Protein AF-A0A226MMN5-F1 (afdb_monomer_lite)

Sequence (342 aa):
MLFFISKPVGIRPFLVSVILRSIYTIGLGPTLILLGAANLCNKIVFLVSFVGNRGTFTRGYRAVVMDMAFLYHVAYVLVCMLGLCVHEFFYSFLLFDLVYREETLLNVIKSVTRNGRSIILTAVLALILVYLFSIIGFLFLKDDFIMEVDRLKIRTPVAGIGEVPTTTLTSMMGACAKENCSKSIPIINSGEEEEDGIERTCDTLLMCIVTVLNQGLRNGGGVGDVLRKPSKDEPLFAARVVYDLLFYFIVIIIVLNLIFGVIIDTFADLRSEKQKKEEILKTTCFICGLERDKFDNKTVSFEEHIKSEHNMWHYLYFIVLVKVKDPTEYTGPESYVAQMIV

pLDDT: mean 83.69, std 20.04, range [25.83, 96.88]

Structure (mmCIF, N/CA/C/O backbone):
data_AF-A0A226MMN5-F1
#
_entry.id   AF-A0A226MMN5-F1
#
loop_
_atom_site.group_PDB
_atom_site.id
_atom_site.type_symb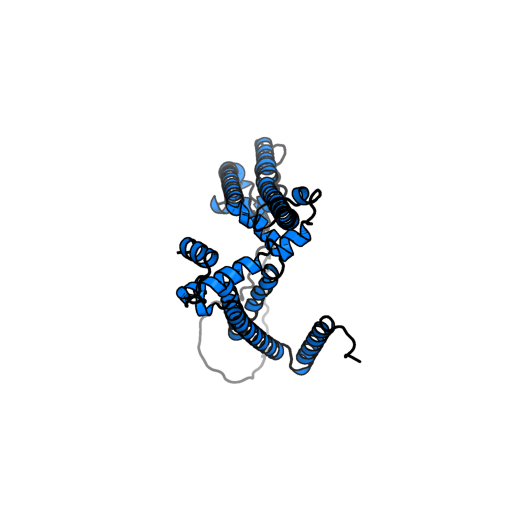ol
_atom_site.label_atom_id
_atom_site.label_alt_id
_atom_site.label_comp_id
_atom_site.label_asym_id
_atom_site.label_entity_id
_atom_site.label_seq_id
_atom_site.pdbx_PDB_ins_code
_atom_site.Cartn_x
_atom_site.Cartn_y
_atom_site.Cartn_z
_atom_site.occupancy
_atom_site.B_iso_or_equiv
_atom_site.auth_seq_id
_atom_site.auth_comp_id
_atom_site.auth_asym_id
_atom_site.auth_atom_id
_atom_site.pdbx_PDB_model_num
ATOM 1 N N . MET A 1 1 ? 24.597 -11.061 37.993 1.00 38.19 1 MET A N 1
ATOM 2 C CA . MET A 1 1 ? 24.288 -9.631 37.770 1.00 38.19 1 MET A CA 1
ATOM 3 C C . MET A 1 1 ? 23.425 -9.465 36.504 1.00 38.19 1 MET A C 1
ATOM 5 O O . MET A 1 1 ? 23.833 -8.815 35.559 1.00 38.19 1 MET A O 1
ATOM 9 N N . LEU A 1 2 ? 22.247 -10.107 36.454 1.00 40.34 2 LEU A N 1
ATOM 10 C CA . LEU A 1 2 ? 21.355 -10.127 35.271 1.00 40.34 2 LEU A CA 1
ATOM 11 C C . LEU A 1 2 ? 19.872 -9.883 35.627 1.00 40.34 2 LEU A C 1
ATOM 13 O O . LEU A 1 2 ? 19.006 -9.965 34.768 1.00 40.34 2 LEU A O 1
ATOM 17 N N . PHE A 1 3 ? 19.578 -9.554 36.889 1.00 44.19 3 PHE A N 1
ATOM 18 C CA . PHE A 1 3 ? 18.209 -9.427 37.405 1.00 44.19 3 PHE A CA 1
ATOM 19 C C . PHE A 1 3 ? 17.677 -7.982 37.478 1.00 44.19 3 PHE A C 1
ATOM 21 O O . PHE A 1 3 ? 16.555 -7.781 37.926 1.00 44.19 3 PHE A O 1
ATOM 28 N N . PHE A 1 4 ? 18.437 -6.978 37.018 1.00 48.72 4 PHE A N 1
ATOM 29 C CA . PHE A 1 4 ? 18.080 -5.553 37.168 1.00 48.72 4 PHE A CA 1
ATOM 30 C C . PHE A 1 4 ? 17.752 -4.813 35.863 1.00 48.72 4 PHE A C 1
ATOM 32 O O . PHE A 1 4 ? 17.658 -3.589 35.852 1.00 48.72 4 PHE A O 1
ATOM 39 N N . ILE A 1 5 ? 17.542 -5.524 34.757 1.00 44.88 5 ILE A N 1
ATOM 40 C CA . ILE A 1 5 ? 17.138 -4.897 33.494 1.00 44.88 5 ILE A CA 1
ATOM 41 C C . ILE A 1 5 ? 15.618 -5.032 33.357 1.00 44.88 5 ILE A C 1
ATOM 43 O O . ILE A 1 5 ? 15.082 -6.133 33.469 1.00 44.88 5 ILE A O 1
ATOM 47 N N . SER A 1 6 ? 14.931 -3.905 33.135 1.00 51.09 6 SER A N 1
ATOM 48 C CA . SER A 1 6 ? 13.475 -3.822 32.951 1.00 51.09 6 SER A CA 1
ATOM 49 C C . SER A 1 6 ? 12.944 -4.958 32.061 1.00 51.09 6 SER A C 1
ATOM 51 O O . SER A 1 6 ? 13.544 -5.274 31.029 1.00 51.09 6 SER A O 1
ATOM 53 N N . LYS A 1 7 ? 11.819 -5.571 32.461 1.00 58.28 7 LYS A N 1
ATOM 54 C CA . LYS A 1 7 ? 11.263 -6.828 31.911 1.00 58.28 7 LYS A CA 1
ATOM 55 C C . LYS A 1 7 ? 11.280 -6.965 30.367 1.00 58.28 7 LYS A C 1
ATOM 57 O O . LYS A 1 7 ? 11.557 -8.072 29.916 1.00 58.28 7 LYS A O 1
ATOM 62 N N . PRO A 1 8 ? 11.055 -5.925 29.531 1.00 59.38 8 PRO A N 1
ATOM 63 C CA . PRO A 1 8 ? 11.159 -6.070 28.070 1.00 59.38 8 PRO A CA 1
ATOM 64 C C . PRO A 1 8 ? 12.589 -5.948 27.507 1.00 59.38 8 PRO A C 1
ATOM 66 O O . PRO A 1 8 ? 12.871 -6.483 26.435 1.00 59.38 8 PRO A O 1
ATOM 69 N N . VAL A 1 9 ? 13.503 -5.274 28.211 1.00 65.75 9 VAL A N 1
ATOM 70 C CA . VAL A 1 9 ? 14.875 -5.007 27.739 1.00 65.75 9 VAL A CA 1
ATOM 71 C C . VAL A 1 9 ? 15.813 -6.177 28.057 1.00 65.75 9 VAL A C 1
ATOM 73 O O . VAL A 1 9 ? 16.785 -6.382 27.342 1.00 65.75 9 VAL A O 1
ATOM 76 N N . GLY A 1 10 ? 15.500 -6.996 29.069 1.00 76.69 10 GLY A N 1
ATOM 77 C CA . GLY A 1 10 ? 16.308 -8.165 29.449 1.00 76.69 10 GLY A CA 1
ATOM 78 C C . GLY A 1 10 ? 16.092 -9.418 28.587 1.00 76.69 10 GLY A C 1
ATOM 79 O O . GLY A 1 10 ? 17.020 -10.202 28.403 1.00 76.69 10 GLY A O 1
ATOM 80 N N . ILE A 1 11 ? 14.900 -9.605 28.007 1.00 84.75 11 ILE A N 1
ATOM 81 C CA . ILE A 1 11 ? 14.550 -10.840 27.272 1.00 84.75 11 ILE A CA 1
ATOM 82 C C . ILE A 1 11 ? 15.320 -10.954 25.951 1.00 84.75 11 ILE A C 1
ATOM 84 O O . ILE A 1 11 ? 15.825 -12.022 25.618 1.00 84.75 11 ILE A O 1
ATOM 88 N N . ARG A 1 12 ? 15.443 -9.854 25.198 1.00 85.12 12 ARG A N 1
ATOM 89 C CA . ARG A 1 12 ? 16.157 -9.836 23.910 1.00 85.12 12 ARG A CA 1
ATOM 90 C C . ARG A 1 12 ? 17.644 -10.214 24.035 1.00 85.12 12 ARG A C 1
ATOM 92 O O . ARG A 1 12 ? 18.047 -11.142 23.339 1.00 85.12 12 ARG A O 1
ATOM 99 N N . PRO A 1 13 ? 18.460 -9.578 24.903 1.00 88.19 13 PRO A N 1
ATOM 100 C CA . PRO A 1 13 ? 19.866 -9.951 25.053 1.00 88.19 13 PRO A CA 1
ATOM 101 C C . PRO A 1 13 ? 20.029 -11.358 25.635 1.00 88.19 13 PRO A C 1
ATOM 103 O O . PRO A 1 13 ? 20.956 -12.066 25.250 1.00 88.19 13 PRO A O 1
ATOM 106 N N . PHE A 1 14 ? 19.109 -11.800 26.501 1.00 90.06 14 PHE A N 1
ATOM 107 C CA . PHE A 1 14 ? 19.099 -13.175 26.995 1.00 90.06 14 PHE A CA 1
ATOM 108 C C . PHE A 1 14 ? 18.898 -14.189 25.860 1.00 90.06 14 PHE A C 1
ATOM 110 O O . PHE A 1 14 ? 19.697 -15.112 25.727 1.00 90.06 14 PHE A O 1
ATOM 117 N N . LEU A 1 15 ? 17.895 -13.994 24.996 1.00 88.62 15 LEU A N 1
ATOM 118 C CA . LEU A 1 15 ? 17.653 -14.872 23.845 1.00 88.62 15 LEU A CA 1
ATOM 119 C C . LEU A 1 15 ? 18.842 -14.893 22.881 1.00 88.62 15 LEU A C 1
ATOM 121 O O . LEU A 1 15 ? 19.262 -15.967 22.462 1.00 88.62 15 LEU A O 1
ATOM 125 N N . VAL A 1 16 ? 19.427 -13.730 22.577 1.00 90.25 16 VAL A N 1
ATOM 126 C CA . VAL A 1 16 ? 20.627 -13.645 21.727 1.00 90.25 16 VAL A CA 1
ATOM 127 C C . VAL A 1 16 ? 21.791 -14.420 22.348 1.00 90.25 16 VAL A C 1
ATOM 129 O O . VAL A 1 16 ? 22.450 -15.188 21.654 1.00 90.25 16 VAL A O 1
ATOM 132 N N . SER A 1 17 ? 22.016 -14.285 23.658 1.00 91.00 17 SER A N 1
ATOM 133 C CA . SER A 1 17 ? 23.064 -15.029 24.364 1.00 91.00 17 SER A CA 1
ATOM 134 C C . SER A 1 17 ? 22.835 -16.544 24.320 1.00 91.00 17 SER A C 1
ATOM 136 O O . SER A 1 17 ? 23.781 -17.293 24.073 1.00 91.00 17 SER A O 1
ATOM 138 N N . VAL A 1 18 ? 21.592 -17.004 24.500 1.00 91.44 18 VAL A N 1
ATOM 139 C CA . VAL A 1 18 ? 21.231 -18.429 24.410 1.00 91.44 18 VAL A CA 1
ATOM 140 C C . VAL A 1 18 ? 21.461 -18.971 22.997 1.00 91.44 18 VAL A C 1
ATOM 142 O O . VAL A 1 18 ? 22.041 -20.045 22.863 1.00 91.44 18 VAL A O 1
ATOM 145 N N . ILE A 1 19 ? 21.080 -18.220 21.959 1.00 91.94 19 ILE A N 1
ATOM 146 C CA . ILE A 1 19 ? 21.285 -18.606 20.553 1.00 91.94 19 ILE A CA 1
ATOM 147 C C . ILE A 1 19 ? 22.779 -18.674 20.217 1.00 91.94 19 ILE A C 1
ATOM 149 O O . ILE A 1 19 ? 23.245 -19.662 19.659 1.00 91.94 19 ILE A O 1
ATOM 153 N N . LEU A 1 20 ? 23.563 -17.660 20.592 1.00 92.50 20 LEU A N 1
ATOM 154 C CA . LEU A 1 20 ? 25.012 -17.665 20.355 1.00 92.50 20 LEU A CA 1
ATOM 155 C C . LEU A 1 20 ? 25.693 -18.840 21.063 1.00 92.50 20 LEU A C 1
ATOM 157 O O . LEU A 1 20 ? 26.557 -19.503 20.489 1.00 92.50 20 LEU A O 1
ATOM 161 N N . ARG A 1 21 ? 25.268 -19.139 22.295 1.00 93.31 21 ARG A N 1
ATOM 162 C CA . ARG A 1 21 ? 25.776 -20.286 23.046 1.00 93.31 21 ARG A CA 1
ATOM 163 C C . ARG A 1 21 ? 25.394 -21.610 22.385 1.00 93.31 21 ARG A C 1
ATOM 165 O O . ARG A 1 21 ? 26.258 -22.475 22.293 1.00 93.31 21 ARG A O 1
ATOM 172 N N . SER A 1 22 ? 24.159 -21.771 21.902 1.00 91.25 22 SER A N 1
ATOM 173 C CA . SER A 1 22 ? 23.726 -23.011 21.244 1.00 91.25 22 SER A CA 1
ATOM 174 C C . SER A 1 22 ? 24.464 -23.254 19.928 1.00 91.25 22 SER A C 1
ATOM 176 O O . SER A 1 22 ? 24.871 -24.386 19.674 1.00 91.25 22 SER A O 1
ATOM 178 N N . ILE A 1 23 ? 24.725 -22.198 19.146 1.00 94.00 23 ILE A N 1
ATOM 179 C CA . ILE A 1 23 ? 25.539 -22.276 17.922 1.00 94.00 23 ILE A CA 1
ATOM 180 C C . ILE A 1 23 ? 26.950 -22.777 18.252 1.00 94.00 23 ILE A C 1
ATOM 182 O O . ILE A 1 23 ? 27.446 -23.671 17.570 1.00 94.00 23 ILE A O 1
ATOM 186 N N . TYR A 1 24 ? 27.577 -22.253 19.313 1.00 93.75 24 TYR A N 1
ATOM 187 C CA . TYR A 1 24 ? 28.929 -22.659 19.711 1.00 93.75 24 TYR A CA 1
ATOM 188 C C . TYR A 1 24 ? 28.993 -24.096 20.255 1.00 93.75 24 TYR A C 1
ATOM 190 O O . TYR A 1 24 ? 29.971 -24.795 20.015 1.00 93.75 24 TYR A O 1
ATOM 198 N N . THR A 1 25 ? 27.969 -24.557 20.985 1.00 94.50 25 THR A N 1
ATOM 199 C CA . THR A 1 25 ? 28.000 -25.883 21.632 1.00 94.50 25 THR A CA 1
ATOM 200 C C . THR A 1 25 ? 27.461 -27.025 20.771 1.00 94.50 25 THR A C 1
ATOM 202 O O . THR A 1 25 ? 27.959 -28.138 20.883 1.00 94.50 25 THR A O 1
ATOM 205 N N . ILE A 1 26 ? 26.422 -26.785 19.963 1.00 93.19 26 ILE A N 1
ATOM 206 C CA . ILE A 1 26 ? 25.687 -27.828 19.213 1.00 93.19 26 ILE A CA 1
ATOM 207 C C . ILE A 1 26 ? 25.965 -27.728 17.700 1.00 93.19 26 ILE A C 1
ATOM 209 O O . ILE A 1 26 ? 25.731 -28.674 16.951 1.00 93.19 26 ILE A O 1
ATOM 213 N N . GLY A 1 27 ? 26.492 -26.593 17.235 1.00 93.50 27 GLY A N 1
ATOM 214 C CA . GLY A 1 27 ? 26.671 -26.301 15.817 1.00 93.50 27 GLY A CA 1
ATOM 215 C C . GLY A 1 27 ? 25.436 -25.657 15.180 1.00 93.50 27 GLY A C 1
ATOM 216 O O . GLY A 1 27 ? 24.373 -25.521 15.794 1.00 93.50 27 GLY A O 1
ATOM 217 N N . LEU A 1 28 ? 25.591 -25.229 13.925 1.00 91.12 28 LEU A N 1
ATOM 218 C CA . LEU A 1 28 ? 24.609 -24.397 13.224 1.00 91.12 28 LEU A CA 1
ATOM 219 C C . LEU A 1 28 ? 23.347 -25.177 12.815 1.00 91.12 28 LEU A C 1
ATOM 221 O O . LEU A 1 28 ? 22.244 -24.765 13.160 1.00 91.12 28 LEU A O 1
ATOM 225 N N . GLY A 1 29 ? 23.502 -26.329 12.154 1.00 90.75 29 GLY A N 1
ATOM 226 C CA . GLY A 1 29 ? 22.376 -27.128 11.645 1.00 90.75 29 GLY A CA 1
ATOM 227 C C . GLY A 1 29 ? 21.375 -27.559 12.730 1.00 90.75 29 GLY A C 1
ATOM 228 O O . GLY A 1 29 ? 20.199 -27.203 12.643 1.00 90.75 29 GLY A O 1
ATOM 229 N N . PRO A 1 30 ? 21.806 -28.251 13.804 1.00 93.06 30 PRO A N 1
ATOM 230 C CA . PRO A 1 30 ? 20.898 -28.656 14.880 1.00 93.06 30 PRO A CA 1
ATOM 231 C C . PRO A 1 30 ? 20.249 -27.468 15.602 1.00 93.06 30 PRO A C 1
ATOM 233 O O . PRO A 1 30 ? 19.086 -27.542 15.998 1.00 93.06 30 PRO A O 1
ATOM 236 N N . THR A 1 31 ? 20.979 -26.354 15.745 1.00 92.69 31 THR A N 1
ATOM 237 C CA . THR A 1 31 ? 20.438 -25.120 16.330 1.00 92.69 31 THR A CA 1
ATOM 238 C C . THR A 1 31 ? 19.307 -24.542 15.477 1.00 92.69 31 THR A C 1
ATOM 240 O O . THR A 1 31 ? 18.289 -24.125 16.030 1.00 92.69 31 THR A O 1
ATOM 243 N N . LEU A 1 32 ? 19.440 -24.543 14.146 1.00 91.81 32 LEU A N 1
ATOM 244 C CA . LEU A 1 32 ? 18.389 -24.073 13.237 1.00 91.81 32 LEU A CA 1
ATOM 245 C C . LEU A 1 32 ? 17.125 -24.937 13.322 1.00 91.81 32 LEU A C 1
ATOM 247 O O . LEU A 1 32 ? 16.028 -24.389 13.407 1.00 91.81 32 LEU A O 1
ATOM 251 N N . ILE A 1 33 ? 17.265 -26.264 13.387 1.00 92.94 33 ILE A N 1
ATOM 252 C CA . ILE A 1 33 ? 16.126 -27.184 13.559 1.00 92.94 33 ILE A CA 1
ATOM 253 C C . ILE A 1 33 ? 15.417 -26.922 14.894 1.00 92.94 33 ILE A C 1
ATOM 255 O O . ILE A 1 33 ? 14.189 -26.827 14.933 1.00 92.94 33 ILE A O 1
ATOM 259 N N . LEU A 1 34 ? 16.175 -26.747 15.984 1.00 93.69 34 LEU A N 1
ATOM 260 C CA . LEU A 1 34 ? 15.617 -26.445 17.305 1.00 93.69 34 LEU A CA 1
ATOM 261 C C . LEU A 1 34 ? 14.852 -25.113 17.311 1.00 93.69 34 LEU A C 1
ATOM 263 O O . LEU A 1 34 ? 13.739 -25.044 17.832 1.00 93.69 34 LEU A O 1
ATOM 267 N N . LEU A 1 35 ? 15.425 -24.062 16.716 1.00 93.31 35 LEU A N 1
ATOM 268 C CA . LEU A 1 35 ? 14.779 -22.750 16.603 1.00 93.31 35 LEU A CA 1
ATOM 269 C C . LEU A 1 35 ? 13.539 -22.796 15.707 1.00 93.31 35 LEU A C 1
ATOM 271 O O . LEU A 1 35 ? 12.520 -22.199 16.053 1.00 93.31 35 LEU A O 1
ATOM 275 N N . GLY A 1 36 ? 13.597 -23.533 14.598 1.00 93.88 36 GLY A N 1
ATOM 276 C CA . GLY A 1 36 ? 12.463 -23.764 13.707 1.00 93.88 36 GLY A CA 1
ATOM 277 C C . GLY A 1 36 ? 11.304 -24.468 14.412 1.00 93.88 36 GLY A C 1
ATOM 278 O O . GLY A 1 36 ? 10.171 -23.986 14.376 1.00 93.88 36 GLY A O 1
ATOM 279 N N . ALA A 1 37 ? 11.591 -25.552 15.138 1.00 95.06 37 ALA A N 1
ATOM 280 C CA . ALA A 1 37 ? 10.602 -26.275 15.936 1.00 95.06 37 ALA A CA 1
ATOM 281 C C . ALA A 1 37 ? 10.011 -25.405 17.062 1.00 95.06 37 ALA A C 1
ATOM 283 O O . ALA A 1 37 ? 8.797 -25.405 17.279 1.00 95.06 37 ALA A O 1
ATOM 284 N N . ALA A 1 38 ? 10.844 -24.613 17.747 1.00 94.44 38 ALA A N 1
ATOM 285 C CA . ALA A 1 38 ? 10.386 -23.675 18.771 1.00 94.44 38 ALA A CA 1
ATOM 286 C C . ALA A 1 38 ? 9.487 -22.570 18.186 1.00 94.44 38 ALA A C 1
ATOM 288 O O . ALA A 1 38 ? 8.461 -22.228 18.779 1.00 94.44 38 ALA A O 1
ATOM 289 N N . ASN A 1 39 ? 9.832 -22.037 17.010 1.00 93.94 39 ASN A N 1
ATOM 290 C CA . ASN A 1 39 ? 9.033 -21.034 16.309 1.00 93.94 39 ASN A CA 1
ATOM 291 C C . ASN A 1 39 ? 7.672 -21.595 15.875 1.00 93.94 39 ASN A C 1
ATOM 293 O O . ASN A 1 39 ? 6.642 -20.960 16.103 1.00 93.94 39 ASN A O 1
ATOM 297 N N . LEU A 1 40 ? 7.655 -22.810 15.324 1.00 95.44 40 LEU A N 1
ATOM 298 C CA . LEU A 1 40 ? 6.426 -23.511 14.963 1.00 95.44 40 LEU A CA 1
ATOM 299 C C . LEU A 1 40 ? 5.519 -23.710 16.182 1.00 95.44 40 LEU A C 1
ATOM 301 O O . LEU A 1 40 ? 4.339 -23.370 16.130 1.00 95.44 40 LEU A O 1
ATOM 305 N N . CYS A 1 41 ? 6.075 -24.207 17.290 1.00 96.12 41 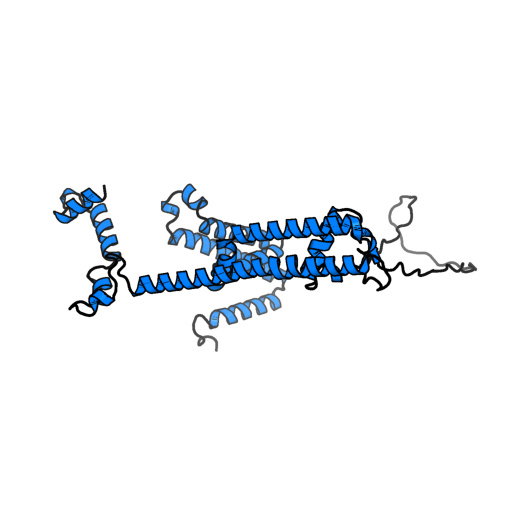CYS A N 1
ATOM 306 C CA . CYS A 1 41 ? 5.336 -24.382 18.539 1.00 96.12 41 CYS A CA 1
ATOM 307 C C . CYS A 1 41 ? 4.717 -23.057 19.008 1.00 96.12 41 CYS A C 1
ATOM 309 O O . CYS A 1 41 ? 3.519 -22.989 19.279 1.00 96.12 41 CYS A O 1
ATOM 311 N N . ASN A 1 42 ? 5.498 -21.972 19.009 1.00 94.00 42 ASN A N 1
ATOM 312 C CA . ASN A 1 42 ? 5.004 -20.645 19.371 1.00 94.00 42 ASN A CA 1
ATOM 313 C C . ASN A 1 42 ? 3.880 -20.165 18.434 1.00 94.00 42 ASN A C 1
ATOM 315 O O . ASN A 1 42 ? 2.857 -19.672 18.904 1.00 94.00 42 ASN A O 1
ATOM 319 N N . LYS A 1 43 ? 4.011 -20.348 17.114 1.00 93.94 43 LYS A N 1
ATOM 320 C CA . LYS A 1 43 ? 2.957 -19.968 16.157 1.00 93.94 43 LYS A CA 1
ATOM 321 C C . LYS A 1 43 ? 1.684 -20.802 16.331 1.00 93.94 43 LYS A C 1
ATOM 323 O O . LYS A 1 43 ? 0.599 -20.236 16.218 1.00 93.94 43 LYS A O 1
ATOM 328 N N . ILE A 1 44 ? 1.784 -22.087 16.675 1.00 94.62 44 ILE A N 1
ATOM 329 C CA . ILE A 1 44 ? 0.617 -22.922 17.014 1.00 94.62 44 ILE A CA 1
ATOM 330 C C . ILE A 1 44 ? -0.059 -22.407 18.291 1.00 94.62 44 ILE A C 1
ATOM 332 O O . ILE A 1 44 ? -1.271 -22.196 18.295 1.00 94.62 44 ILE A O 1
ATOM 336 N N . VAL A 1 45 ? 0.708 -22.138 19.354 1.00 95.81 45 VAL A N 1
ATOM 337 C CA . VAL A 1 45 ? 0.178 -21.575 20.611 1.00 95.81 45 VAL A CA 1
ATOM 338 C C . VAL A 1 45 ? -0.495 -20.224 20.362 1.00 95.81 45 VAL A C 1
ATOM 340 O O . VAL A 1 45 ? -1.601 -19.982 20.847 1.00 95.81 45 VAL A O 1
ATOM 343 N N . PHE A 1 46 ? 0.132 -19.359 19.564 1.00 93.81 46 PHE A N 1
ATOM 344 C CA . PHE A 1 46 ? -0.436 -18.074 19.174 1.00 93.81 46 PHE A CA 1
ATOM 345 C C . PHE A 1 46 ? -1.740 -18.243 18.391 1.00 93.81 46 PHE A C 1
ATOM 347 O O . PHE A 1 46 ? -2.708 -17.553 18.691 1.00 93.81 46 PHE A O 1
ATOM 354 N N . LEU A 1 47 ? -1.799 -19.164 17.424 1.00 92.06 47 LEU A N 1
ATOM 355 C CA . LEU A 1 47 ? -3.009 -19.427 16.644 1.00 92.06 47 LEU A CA 1
ATOM 356 C C . LEU A 1 47 ? -4.158 -19.893 17.546 1.00 92.06 47 LEU A C 1
ATOM 358 O O . LEU A 1 47 ? -5.256 -19.350 17.463 1.00 92.06 47 LEU A O 1
ATOM 362 N N . VAL A 1 48 ? -3.904 -20.841 18.451 1.00 91.81 48 VAL A N 1
ATOM 363 C CA . VAL A 1 48 ? -4.917 -21.321 19.408 1.00 91.81 48 VAL A CA 1
ATOM 364 C C . VAL A 1 48 ? -5.392 -20.183 20.317 1.00 91.81 48 VAL A C 1
ATOM 366 O O . VAL A 1 48 ? -6.596 -20.000 20.499 1.00 91.81 48 VAL A O 1
ATOM 369 N N . SER A 1 49 ? -4.465 -19.369 20.830 1.00 93.12 49 SER A N 1
ATOM 370 C CA . SER A 1 49 ? -4.778 -18.192 21.650 1.00 93.12 49 SER A CA 1
ATOM 371 C C . SER A 1 49 ? -5.598 -17.145 20.884 1.00 93.12 49 SER A C 1
ATOM 373 O O . SER A 1 49 ? -6.585 -16.623 21.401 1.00 93.12 49 SER A O 1
ATOM 375 N N . PHE A 1 50 ? -5.247 -16.880 19.624 1.00 90.88 50 PHE A N 1
ATOM 376 C CA . PHE A 1 50 ? -5.957 -15.946 18.752 1.00 90.88 50 PHE A CA 1
ATOM 377 C C . PHE A 1 50 ? -7.414 -16.367 18.539 1.00 90.88 50 PHE A C 1
ATOM 379 O O . PHE A 1 50 ? -8.326 -15.552 18.699 1.00 90.88 50 PHE A O 1
ATOM 386 N N . VAL A 1 51 ? -7.633 -17.646 18.225 1.00 88.56 51 VAL A N 1
ATOM 387 C CA . VAL A 1 51 ? -8.973 -18.210 18.009 1.00 88.56 51 VAL A CA 1
ATOM 388 C C . VAL A 1 51 ? -9.786 -18.190 19.312 1.00 88.56 51 VAL A C 1
ATOM 390 O O . VAL A 1 51 ? -10.962 -17.823 19.296 1.00 88.56 51 VAL A O 1
ATOM 393 N N . GLY A 1 52 ? -9.154 -18.491 20.453 1.00 88.75 52 GLY A N 1
ATOM 394 C CA . GLY A 1 52 ? -9.783 -18.402 21.774 1.00 88.75 52 GLY A CA 1
ATOM 395 C C . GLY A 1 52 ? -10.215 -16.980 22.143 1.00 88.75 52 GLY A C 1
ATOM 396 O O . GLY A 1 52 ? -11.366 -16.762 22.510 1.00 88.75 52 GLY A O 1
ATOM 397 N N . ASN A 1 53 ? -9.329 -15.993 21.984 1.00 89.44 53 ASN A N 1
ATOM 398 C CA . ASN A 1 53 ? -9.585 -14.605 22.384 1.00 89.44 53 ASN A CA 1
ATOM 399 C C . ASN A 1 53 ? -10.634 -13.904 21.504 1.00 89.44 53 ASN A C 1
ATOM 401 O O . ASN A 1 53 ? -11.421 -13.094 21.982 1.00 89.44 53 ASN A O 1
ATOM 405 N N . ARG A 1 54 ? -10.671 -14.213 20.202 1.00 83.44 54 ARG A N 1
ATOM 406 C CA . ARG A 1 54 ? -11.675 -13.655 19.277 1.00 83.44 54 ARG A CA 1
ATOM 407 C C . ARG A 1 54 ? -13.033 -14.359 19.368 1.00 83.44 54 ARG A C 1
ATOM 409 O O . ARG A 1 54 ? -13.981 -13.893 18.738 1.00 83.44 54 ARG A O 1
ATOM 416 N N . GLY A 1 55 ? -13.134 -15.474 20.096 1.00 79.69 55 GLY A N 1
ATOM 417 C CA . GLY A 1 55 ? -14.369 -16.251 20.222 1.00 79.69 55 GLY A CA 1
ATOM 418 C C . GLY A 1 55 ? -14.879 -16.815 18.891 1.00 79.69 55 GLY A C 1
ATOM 419 O O . GLY A 1 55 ? -16.077 -17.073 18.749 1.00 79.69 55 GLY A O 1
ATOM 420 N N . THR A 1 56 ? -14.000 -17.003 17.900 1.00 73.38 56 THR A N 1
ATOM 421 C CA . THR A 1 56 ? -14.370 -17.382 16.523 1.00 73.38 56 THR A CA 1
ATOM 422 C C . THR A 1 56 ? -15.063 -18.743 16.442 1.00 73.38 56 THR A C 1
ATOM 424 O O . THR A 1 56 ? -15.864 -18.957 15.534 1.00 73.38 56 THR A O 1
ATOM 427 N N . PHE A 1 57 ? -14.864 -19.623 17.430 1.00 70.56 57 PHE A N 1
ATOM 428 C CA . PHE A 1 57 ? -15.567 -20.907 17.537 1.00 70.56 57 PHE A CA 1
ATOM 429 C C . PHE A 1 57 ? -17.096 -20.779 17.650 1.00 70.56 57 PHE A C 1
ATOM 431 O O . PHE A 1 57 ? -17.812 -21.669 17.199 1.00 70.56 57 PHE A O 1
ATOM 438 N N . THR A 1 58 ? -17.615 -19.670 18.187 1.00 76.69 58 THR A N 1
ATOM 439 C CA . THR A 1 58 ? -19.068 -19.468 18.367 1.00 76.69 58 THR A CA 1
ATOM 440 C C . THR A 1 58 ? -19.811 -19.163 17.061 1.00 76.69 58 THR A C 1
ATOM 442 O O . THR A 1 58 ? -21.021 -19.352 16.985 1.00 76.69 58 THR A O 1
ATOM 445 N N . ARG A 1 59 ? -19.102 -18.723 16.008 1.00 73.56 59 ARG A N 1
ATOM 446 C CA . ARG A 1 59 ? -19.674 -18.315 14.708 1.00 73.56 59 ARG A CA 1
ATOM 447 C C . ARG A 1 59 ? -19.789 -19.448 13.675 1.00 73.56 59 ARG A C 1
ATOM 449 O O . ARG A 1 59 ? -20.291 -19.213 12.577 1.00 73.56 59 ARG A O 1
ATOM 456 N N . GLY A 1 60 ? -19.350 -20.664 14.013 1.00 79.94 60 GLY A N 1
ATOM 457 C CA . GLY A 1 60 ? -19.353 -21.830 13.119 1.00 79.94 60 GLY A CA 1
ATOM 458 C C . GLY A 1 60 ? -18.183 -21.861 12.120 1.00 79.94 60 GLY A C 1
ATOM 459 O O . GLY A 1 60 ? -17.634 -20.830 11.738 1.00 79.94 60 GLY A O 1
ATOM 460 N N . TYR A 1 61 ? -17.800 -23.061 11.665 1.00 80.69 61 TYR A N 1
ATOM 461 C CA . TYR A 1 61 ? -16.566 -23.301 10.889 1.00 80.69 61 TYR A CA 1
ATOM 462 C C . TYR A 1 61 ? -16.465 -22.486 9.587 1.00 80.69 61 TYR A C 1
ATOM 464 O O . TYR A 1 61 ? -15.409 -21.939 9.274 1.00 80.69 61 TYR A O 1
ATOM 472 N N . ARG A 1 62 ? -17.572 -22.339 8.845 1.00 82.94 62 ARG A N 1
ATOM 473 C CA . ARG A 1 62 ? -17.587 -21.613 7.563 1.00 82.94 62 ARG A CA 1
ATOM 474 C C . ARG A 1 62 ? -17.219 -20.137 7.722 1.00 82.94 62 ARG A C 1
ATOM 476 O O . ARG A 1 62 ? -16.504 -19.599 6.887 1.00 82.94 62 ARG A O 1
ATOM 483 N N . ALA A 1 63 ? -17.685 -19.493 8.790 1.00 82.38 63 ALA A N 1
ATOM 484 C CA . ALA A 1 63 ? -17.367 -18.094 9.056 1.00 82.38 63 ALA A CA 1
ATOM 485 C C . ALA A 1 63 ? -15.889 -17.908 9.434 1.00 82.38 63 ALA A C 1
ATOM 487 O O . ALA A 1 63 ? -15.293 -16.901 9.068 1.00 82.38 63 ALA A O 1
ATOM 488 N N . VAL A 1 64 ? -15.289 -18.893 10.113 1.00 84.62 64 VAL A N 1
ATOM 489 C CA . VAL A 1 64 ? -13.869 -18.862 10.499 1.00 84.62 64 VAL A CA 1
ATOM 490 C C . VAL A 1 64 ? -12.953 -18.990 9.285 1.00 84.62 64 VAL A C 1
ATOM 492 O O . VAL A 1 64 ? -11.990 -18.242 9.168 1.00 84.62 64 VAL A O 1
ATOM 495 N N . VAL A 1 65 ? -13.265 -19.893 8.350 1.00 85.31 65 VAL A N 1
ATOM 496 C CA . VAL A 1 65 ? -12.451 -20.085 7.134 1.00 85.31 65 VAL A CA 1
ATOM 497 C C . VAL A 1 65 ? -12.528 -18.879 6.191 1.00 85.31 65 VAL A C 1
ATOM 499 O O . VAL A 1 65 ? -11.584 -18.622 5.457 1.00 85.31 65 VAL A O 1
ATOM 502 N N . MET A 1 66 ? -13.616 -18.108 6.231 1.00 86.88 66 MET A N 1
ATOM 503 C CA . MET A 1 66 ? -13.747 -16.876 5.445 1.00 86.88 66 MET A CA 1
ATOM 504 C C . MET A 1 66 ? -13.031 -15.668 6.071 1.00 86.88 66 MET A C 1
ATOM 506 O O . MET A 1 66 ? -12.925 -14.626 5.421 1.00 86.88 66 MET A O 1
ATOM 510 N N . ASP A 1 67 ? -12.547 -15.772 7.313 1.00 89.19 67 ASP A N 1
ATOM 511 C CA . ASP A 1 67 ? -11.821 -14.686 7.969 1.00 89.19 67 ASP A CA 1
ATOM 512 C C . ASP A 1 67 ? -10.374 -14.610 7.458 1.00 89.19 67 ASP A C 1
ATOM 514 O O . ASP A 1 67 ? -9.534 -15.471 7.735 1.00 89.19 67 ASP A O 1
ATOM 518 N N . MET A 1 68 ? -10.067 -13.530 6.737 1.00 88.25 68 MET A N 1
ATOM 519 C CA . MET A 1 68 ? -8.737 -13.271 6.178 1.00 88.25 68 MET A CA 1
ATOM 520 C C . MET A 1 68 ? -7.652 -13.207 7.257 1.00 88.25 68 MET A C 1
ATOM 522 O O . MET A 1 68 ? -6.525 -13.642 7.018 1.00 88.25 68 MET A O 1
ATOM 526 N N . ALA A 1 69 ? -7.978 -12.716 8.459 1.00 88.44 69 ALA A N 1
ATOM 527 C CA . ALA A 1 69 ? -7.017 -12.667 9.557 1.00 88.44 69 ALA A CA 1
ATOM 528 C C . ALA A 1 69 ? -6.646 -14.079 10.031 1.00 88.44 69 ALA A C 1
ATOM 530 O O . ALA A 1 69 ? -5.478 -14.350 10.301 1.00 88.44 69 ALA A O 1
ATOM 531 N N . PHE A 1 70 ? -7.610 -14.998 10.101 1.00 90.25 70 PHE A N 1
ATOM 532 C CA . PHE A 1 70 ? -7.344 -16.391 10.455 1.00 90.25 70 PHE A CA 1
ATOM 533 C C . PHE A 1 70 ? -6.529 -17.101 9.367 1.00 90.25 70 PHE A C 1
ATOM 535 O O . PHE A 1 70 ? -5.507 -17.718 9.677 1.00 90.25 70 PHE A O 1
ATOM 542 N N . LEU A 1 71 ? -6.924 -16.953 8.096 1.00 91.31 71 LEU A N 1
ATOM 543 C CA . LEU A 1 71 ? -6.211 -17.542 6.957 1.00 91.31 71 LEU A CA 1
ATOM 544 C C . LEU A 1 71 ? -4.750 -17.092 6.884 1.00 91.31 71 LEU A C 1
ATOM 546 O O . LEU A 1 71 ? -3.877 -17.918 6.626 1.00 91.31 71 LEU A O 1
ATOM 550 N N . TYR A 1 72 ? -4.475 -15.818 7.172 1.00 91.75 72 TYR A N 1
ATOM 551 C CA . TYR A 1 72 ? -3.111 -15.306 7.275 1.00 91.75 72 TYR A CA 1
ATOM 552 C C . TYR A 1 72 ? -2.310 -16.097 8.320 1.00 91.75 72 TYR A C 1
ATOM 554 O O . TYR A 1 72 ? -1.288 -16.689 7.990 1.00 91.75 72 TYR A O 1
ATOM 562 N N . HIS A 1 73 ? -2.790 -16.223 9.559 1.00 92.25 73 HIS A N 1
ATOM 563 C CA . HIS A 1 73 ? -2.043 -16.945 10.598 1.00 92.25 73 HIS A CA 1
ATOM 564 C C . HIS A 1 73 ? -1.862 -18.439 10.287 1.00 92.25 73 HIS A C 1
ATOM 566 O O . HIS A 1 73 ? -0.797 -18.991 10.568 1.00 92.25 73 HIS A O 1
ATOM 572 N N . VAL A 1 74 ? -2.855 -19.084 9.665 1.00 93.12 74 VAL A N 1
ATOM 573 C CA . VAL A 1 74 ? -2.739 -20.473 9.191 1.00 93.12 74 VAL A CA 1
ATOM 574 C C . VAL A 1 74 ? -1.666 -20.596 8.110 1.00 93.12 74 VAL A C 1
ATOM 576 O O . VAL A 1 74 ? -0.814 -21.480 8.201 1.00 93.12 74 VAL A O 1
ATOM 579 N N . ALA A 1 75 ? -1.642 -19.691 7.129 1.00 94.00 75 ALA A N 1
ATOM 580 C CA . ALA A 1 75 ? -0.613 -19.675 6.092 1.00 94.00 75 ALA A CA 1
ATOM 581 C C . ALA A 1 75 ? 0.798 -19.532 6.688 1.00 94.00 75 ALA A C 1
ATOM 583 O O . ALA A 1 75 ? 1.711 -20.237 6.266 1.00 94.00 75 ALA A O 1
ATOM 584 N N . TYR A 1 76 ? 0.980 -18.708 7.725 1.00 93.50 76 TYR A N 1
ATOM 585 C CA . TYR A 1 76 ? 2.272 -18.580 8.414 1.00 93.50 76 TYR A CA 1
ATOM 586 C C . TYR A 1 76 ? 2.694 -19.859 9.148 1.00 93.50 76 TYR A C 1
ATOM 588 O O . TYR A 1 76 ? 3.879 -20.193 9.150 1.00 93.50 76 TYR A O 1
ATOM 596 N N . VAL A 1 77 ? 1.752 -20.600 9.743 1.00 95.06 77 VAL A N 1
ATOM 597 C CA . VAL A 1 77 ? 2.042 -21.924 10.323 1.00 95.06 77 VAL A CA 1
ATOM 598 C C . VAL A 1 77 ? 2.482 -22.898 9.227 1.00 95.06 77 VAL A C 1
ATOM 600 O O . VAL A 1 77 ? 3.486 -23.584 9.402 1.00 95.06 77 VAL A O 1
ATOM 603 N N . LEU A 1 78 ? 1.802 -22.913 8.075 1.00 95.38 78 LEU A N 1
ATOM 604 C CA . LEU A 1 78 ? 2.174 -23.758 6.933 1.00 95.38 78 LEU A CA 1
ATOM 605 C C . LEU A 1 78 ? 3.564 -23.412 6.383 1.00 95.38 78 LEU A C 1
ATOM 607 O O . LEU A 1 78 ? 4.374 -24.306 6.159 1.00 95.38 78 LEU A O 1
ATOM 611 N N . VAL A 1 79 ? 3.883 -22.126 6.224 1.00 95.88 79 VAL A N 1
ATOM 612 C CA . VAL A 1 79 ? 5.219 -21.672 5.801 1.00 95.88 79 VAL A CA 1
ATOM 613 C C . VAL A 1 79 ? 6.286 -22.084 6.819 1.00 95.88 79 VAL A C 1
ATOM 615 O O . VAL A 1 79 ? 7.364 -22.525 6.426 1.00 95.88 79 VAL A O 1
ATOM 618 N N . CYS A 1 80 ? 5.991 -22.012 8.120 1.00 95.06 80 CYS A N 1
ATOM 619 C CA . CYS A 1 80 ? 6.909 -22.478 9.161 1.00 95.06 80 CYS A CA 1
ATOM 620 C C . CYS A 1 80 ? 7.129 -24.001 9.105 1.00 95.06 80 CYS A C 1
ATOM 622 O O . CYS A 1 80 ? 8.255 -24.456 9.298 1.00 95.06 80 CYS A O 1
ATOM 624 N N . MET A 1 81 ? 6.087 -24.784 8.798 1.00 94.69 81 MET A N 1
ATOM 625 C CA . MET A 1 81 ? 6.205 -26.230 8.562 1.00 94.69 81 MET A CA 1
ATOM 626 C C . MET A 1 81 ? 7.089 -26.530 7.345 1.00 94.69 81 MET A C 1
ATOM 628 O O . MET A 1 81 ? 7.985 -27.366 7.427 1.00 94.69 81 MET A O 1
ATOM 632 N N . LEU A 1 82 ? 6.886 -25.819 6.231 1.00 95.81 82 LEU A N 1
ATOM 633 C CA . LEU A 1 82 ? 7.711 -25.961 5.024 1.00 95.81 82 LEU A CA 1
ATOM 634 C C . LEU A 1 82 ? 9.173 -25.557 5.274 1.00 95.81 82 LEU A C 1
ATOM 636 O O . LEU A 1 82 ? 10.081 -26.209 4.762 1.00 95.81 82 LEU A O 1
ATOM 640 N N . GLY A 1 83 ? 9.405 -24.537 6.105 1.00 95.19 83 GLY A N 1
ATOM 641 C CA . GLY A 1 83 ? 10.742 -24.121 6.538 1.00 95.19 83 GLY A CA 1
ATOM 642 C C . GLY A 1 83 ? 11.490 -25.183 7.341 1.00 95.19 83 GLY A C 1
ATOM 643 O O . GLY A 1 83 ? 12.709 -25.283 7.233 1.00 95.19 83 GLY A O 1
ATOM 644 N N . LEU A 1 84 ? 10.770 -25.995 8.121 1.00 93.62 84 LEU A N 1
ATOM 645 C CA . LEU A 1 84 ? 11.356 -27.067 8.925 1.00 93.62 84 LEU A CA 1
ATOM 646 C C . LEU A 1 84 ? 11.531 -28.375 8.138 1.00 93.62 84 LEU A C 1
ATOM 648 O O . LEU A 1 84 ? 12.522 -29.071 8.336 1.00 93.62 84 LEU A O 1
ATOM 652 N N . CYS A 1 85 ? 10.572 -28.724 7.275 1.00 93.94 85 CYS A N 1
ATOM 653 C CA . CYS A 1 85 ? 10.531 -30.028 6.606 1.00 93.94 85 CYS A CA 1
ATOM 654 C C . CYS A 1 85 ? 11.137 -30.043 5.196 1.00 93.94 85 CYS A C 1
ATOM 656 O O . CYS A 1 85 ? 11.560 -31.105 4.750 1.00 93.94 85 CYS A O 1
ATOM 658 N N . VAL A 1 86 ? 11.134 -28.913 4.478 1.00 94.38 86 VAL A N 1
ATOM 659 C CA . VAL A 1 86 ? 11.533 -28.856 3.059 1.00 94.38 86 VAL A CA 1
ATOM 660 C C . VAL A 1 86 ? 12.842 -28.099 2.880 1.00 94.38 86 VAL A C 1
ATOM 662 O O . VAL A 1 86 ? 13.823 -28.682 2.428 1.00 94.38 86 VAL A O 1
ATOM 665 N N . HIS A 1 87 ? 12.858 -26.797 3.187 1.00 94.50 87 HIS A N 1
ATOM 666 C CA . HIS A 1 87 ? 14.036 -25.957 2.966 1.00 94.50 87 HIS A CA 1
ATOM 667 C C . HIS A 1 87 ? 14.004 -24.666 3.795 1.00 94.50 87 HIS A C 1
ATOM 669 O O . HIS A 1 87 ? 12.968 -24.013 3.914 1.00 94.50 87 HIS A O 1
ATOM 675 N N . GLU A 1 88 ? 15.166 -24.222 4.271 1.00 91.62 88 GLU A N 1
ATOM 676 C CA . GLU A 1 88 ? 15.320 -23.038 5.133 1.00 91.62 88 GLU A CA 1
ATOM 677 C C . GLU A 1 88 ? 14.857 -21.727 4.469 1.00 91.62 88 GLU A C 1
ATOM 679 O O . GLU A 1 88 ? 14.448 -20.786 5.147 1.00 91.62 88 GLU A O 1
ATOM 684 N N . PHE A 1 89 ? 14.851 -21.676 3.133 1.00 93.50 89 PHE A N 1
ATOM 685 C CA . PHE A 1 89 ? 14.388 -20.524 2.345 1.00 93.50 89 PHE A CA 1
ATOM 686 C C . PHE A 1 89 ? 12.997 -20.025 2.764 1.00 93.50 89 PHE A C 1
ATOM 688 O O . PHE A 1 89 ? 12.768 -18.814 2.785 1.00 93.50 89 PHE A O 1
ATOM 695 N N . PHE A 1 90 ? 12.086 -20.926 3.151 1.00 95.06 90 PHE A N 1
ATOM 696 C CA . PHE A 1 90 ? 10.723 -20.545 3.527 1.00 95.06 90 PHE A CA 1
ATOM 697 C C . PHE A 1 90 ? 10.664 -19.648 4.774 1.00 95.06 90 PHE A C 1
ATOM 699 O O . PHE A 1 90 ? 9.723 -18.863 4.905 1.00 95.06 90 PHE A O 1
ATOM 706 N N . TYR A 1 91 ? 11.683 -19.663 5.643 1.00 92.56 91 TYR A N 1
ATOM 707 C CA . TYR A 1 91 ? 11.762 -18.727 6.770 1.00 92.56 91 TYR A CA 1
ATOM 708 C C . TYR A 1 91 ? 11.857 -17.261 6.322 1.00 92.56 91 TYR A C 1
ATOM 710 O O . TYR A 1 91 ? 11.415 -16.378 7.058 1.00 92.56 91 TYR A O 1
ATOM 718 N N . SER A 1 92 ? 12.331 -16.991 5.100 1.00 94.06 92 SER A N 1
ATOM 719 C CA . SER A 1 92 ? 12.373 -15.640 4.521 1.00 94.06 92 SER A CA 1
ATOM 720 C C . SER A 1 92 ? 10.979 -15.018 4.420 1.00 94.06 92 SER A C 1
ATOM 722 O O . SER A 1 92 ? 10.813 -13.829 4.681 1.00 94.06 92 SER A O 1
ATOM 724 N N . PHE A 1 93 ? 9.950 -15.819 4.117 1.00 93.56 93 PHE A N 1
ATOM 725 C CA . PHE A 1 93 ? 8.573 -15.327 4.033 1.00 93.56 93 PHE A CA 1
ATOM 726 C C . PHE A 1 93 ? 7.994 -14.948 5.400 1.00 93.56 93 PHE A C 1
ATOM 728 O O . PHE A 1 93 ? 7.133 -14.074 5.480 1.00 93.56 93 PHE A O 1
ATOM 735 N N . LEU A 1 94 ? 8.482 -15.541 6.496 1.00 91.81 94 LEU A N 1
ATOM 736 C CA . LEU A 1 94 ? 8.016 -15.181 7.838 1.00 91.81 94 LEU A CA 1
ATOM 737 C C . LEU A 1 94 ? 8.401 -13.743 8.218 1.00 91.81 94 LEU A C 1
ATOM 739 O O . LEU A 1 94 ? 7.739 -13.144 9.062 1.00 91.81 94 LEU A O 1
ATOM 743 N N . LEU A 1 95 ? 9.422 -13.160 7.579 1.00 91.19 95 LEU A N 1
ATOM 744 C CA . LEU A 1 95 ? 9.832 -11.772 7.814 1.00 91.19 95 LEU A CA 1
ATOM 745 C C . LEU A 1 95 ? 8.765 -10.757 7.384 1.00 91.19 95 LEU A C 1
ATOM 747 O O . LEU A 1 95 ? 8.700 -9.670 7.959 1.00 91.19 95 LEU A O 1
ATOM 751 N N . PHE A 1 96 ? 7.876 -11.119 6.451 1.00 91.31 96 PHE A N 1
ATOM 752 C CA . PHE A 1 96 ? 6.750 -10.264 6.066 1.00 91.31 96 PHE A CA 1
ATOM 753 C C . PHE A 1 96 ? 5.767 -10.011 7.220 1.00 91.31 96 PHE A C 1
ATOM 755 O O . PHE A 1 96 ? 4.999 -9.058 7.153 1.00 91.31 96 PHE A O 1
ATOM 762 N N . ASP A 1 97 ? 5.830 -10.779 8.318 1.00 90.00 97 ASP A N 1
ATOM 763 C CA . ASP A 1 97 ? 5.033 -10.520 9.530 1.00 90.00 97 ASP A CA 1
ATOM 764 C C . ASP A 1 97 ? 5.292 -9.125 10.128 1.00 90.00 97 ASP A C 1
ATOM 766 O O . ASP A 1 97 ? 4.412 -8.533 10.753 1.00 90.00 97 ASP A O 1
ATOM 770 N N . LEU A 1 98 ? 6.482 -8.555 9.886 1.00 90.00 98 LEU A N 1
ATOM 771 C CA . LEU A 1 98 ? 6.813 -7.187 10.290 1.00 90.00 98 LEU A CA 1
ATOM 772 C C . LEU A 1 98 ? 5.828 -6.163 9.711 1.00 90.00 98 LEU A C 1
ATOM 774 O O . LEU A 1 98 ? 5.450 -5.220 10.401 1.00 90.00 98 LEU A O 1
ATOM 778 N N . VAL A 1 99 ? 5.389 -6.370 8.469 1.00 90.75 99 VAL A N 1
ATOM 779 C CA . VAL A 1 99 ? 4.472 -5.469 7.763 1.00 90.75 99 VAL A CA 1
ATOM 780 C C . VAL A 1 99 ? 3.096 -5.446 8.424 1.00 90.75 99 VAL A C 1
ATOM 782 O O . VAL A 1 99 ? 2.504 -4.381 8.560 1.00 90.75 99 VAL A O 1
ATOM 785 N N . TYR A 1 100 ? 2.581 -6.605 8.843 1.00 87.12 100 TYR A N 1
ATOM 786 C CA . TYR A 1 100 ? 1.273 -6.694 9.498 1.00 87.12 100 TYR A CA 1
ATOM 787 C C . TYR A 1 100 ? 1.312 -6.177 10.940 1.00 87.12 100 TYR A C 1
ATOM 789 O O . TYR A 1 100 ? 0.331 -5.634 11.446 1.00 87.12 100 TYR A O 1
ATOM 797 N N . ARG A 1 101 ? 2.456 -6.338 11.611 1.00 89.19 101 ARG A N 1
ATOM 798 C CA . ARG A 1 101 ? 2.651 -5.894 12.992 1.00 89.19 101 ARG A CA 1
ATOM 799 C C . ARG A 1 101 ? 2.794 -4.377 13.123 1.00 89.19 101 ARG A C 1
ATOM 801 O O . ARG A 1 101 ? 2.444 -3.834 14.167 1.00 89.19 101 ARG A O 1
ATOM 808 N N . GLU A 1 102 ? 3.336 -3.718 12.106 1.00 92.06 102 GLU A N 1
ATOM 809 C CA . GLU A 1 102 ? 3.669 -2.298 12.142 1.00 92.06 102 GLU A CA 1
ATOM 810 C C . GLU A 1 102 ? 2.655 -1.471 11.334 1.00 92.06 102 GLU A C 1
ATOM 812 O O . GLU A 1 102 ? 2.642 -1.490 10.101 1.00 92.06 102 GLU A O 1
ATOM 817 N N . GLU A 1 103 ? 1.818 -0.693 12.026 1.00 88.62 103 GLU A N 1
ATOM 818 C CA . GLU A 1 103 ? 0.766 0.115 11.389 1.00 88.62 103 GLU A CA 1
ATOM 819 C C . GLU A 1 103 ? 1.322 1.117 10.369 1.00 88.62 103 GLU A C 1
ATOM 821 O O . GLU A 1 103 ? 0.673 1.421 9.366 1.00 88.62 103 GLU A O 1
ATOM 826 N N . THR A 1 104 ? 2.525 1.647 10.611 1.00 89.56 104 THR A N 1
ATOM 827 C CA . THR A 1 104 ? 3.165 2.609 9.707 1.00 89.56 104 THR A CA 1
ATOM 828 C C . THR A 1 104 ? 3.490 1.979 8.351 1.00 89.56 104 THR A C 1
ATOM 830 O O . THR A 1 104 ? 3.140 2.558 7.321 1.00 89.56 104 THR A O 1
ATOM 833 N N . LEU A 1 105 ? 4.053 0.767 8.330 1.00 90.69 105 LEU A N 1
ATOM 834 C CA . LEU A 1 105 ? 4.341 0.021 7.099 1.00 90.69 105 LEU A CA 1
ATOM 835 C C . LEU A 1 105 ? 3.064 -0.410 6.379 1.00 90.69 105 LEU A C 1
ATOM 837 O O . LEU A 1 105 ? 2.977 -0.310 5.154 1.00 90.69 105 LEU A O 1
ATOM 841 N N . LEU A 1 106 ? 2.042 -0.824 7.130 1.00 90.81 106 LEU A N 1
ATOM 842 C CA . LEU A 1 106 ? 0.749 -1.171 6.550 1.00 90.81 106 LEU A CA 1
ATOM 843 C C . LEU A 1 106 ? 0.112 0.028 5.837 1.00 90.81 106 LEU A C 1
ATOM 845 O O . LEU A 1 106 ? -0.444 -0.130 4.752 1.00 90.81 106 LEU A O 1
ATOM 849 N N . ASN A 1 107 ? 0.240 1.237 6.391 1.00 90.25 107 ASN A N 1
ATOM 850 C CA . ASN A 1 107 ? -0.242 2.455 5.739 1.00 90.25 107 ASN A CA 1
ATOM 851 C C . ASN A 1 107 ? 0.516 2.777 4.440 1.00 90.25 107 ASN A C 1
ATOM 853 O O . ASN A 1 107 ? -0.108 3.242 3.488 1.00 90.25 107 ASN A O 1
ATOM 857 N N . VAL A 1 108 ? 1.818 2.478 4.363 1.00 92.88 108 VAL A N 1
ATOM 858 C CA . VAL A 1 108 ? 2.605 2.614 3.121 1.00 92.88 108 VAL A CA 1
ATOM 859 C C . VAL A 1 108 ? 2.131 1.627 2.049 1.00 92.88 108 VAL A C 1
ATOM 861 O O . VAL A 1 108 ? 2.003 1.989 0.887 1.00 92.88 108 VAL A O 1
ATOM 864 N N . ILE A 1 109 ? 1.793 0.389 2.408 1.00 94.12 109 ILE A N 1
ATOM 865 C CA . ILE A 1 109 ? 1.198 -0.552 1.440 1.00 94.12 109 ILE A CA 1
ATOM 866 C C . ILE A 1 109 ? -0.215 -0.114 1.053 1.00 94.12 109 ILE A C 1
ATOM 868 O O . ILE A 1 109 ? -0.640 -0.246 -0.100 1.00 94.12 109 ILE A O 1
ATOM 872 N N . LYS A 1 110 ? -0.960 0.433 2.014 1.00 93.62 110 LYS A N 1
ATOM 873 C CA . LYS A 1 110 ? -2.313 0.926 1.787 1.00 93.62 110 LYS A CA 1
ATOM 874 C C . LYS A 1 110 ? -2.345 2.096 0.808 1.00 93.62 110 LYS A C 1
ATOM 876 O O . LYS A 1 110 ? -3.304 2.178 0.048 1.00 93.62 110 LYS A O 1
ATOM 881 N N . SER A 1 111 ? -1.329 2.962 0.777 1.00 94.19 111 SER A N 1
ATOM 882 C CA . SER A 1 111 ? -1.285 4.063 -0.198 1.00 94.19 111 SER A CA 1
ATOM 883 C C . SER A 1 111 ? -1.246 3.529 -1.632 1.00 94.19 111 SER A C 1
ATOM 885 O O . SER A 1 111 ? -2.067 3.918 -2.456 1.00 94.19 111 SER A O 1
ATOM 887 N N . VAL A 1 112 ? -0.416 2.518 -1.901 1.00 95.88 112 VAL A N 1
ATOM 888 C CA . VAL A 1 112 ? -0.334 1.885 -3.229 1.00 95.88 112 VAL A CA 1
ATOM 889 C C . VAL A 1 112 ? -1.593 1.073 -3.563 1.00 95.88 112 VAL A C 1
ATOM 891 O O . VAL A 1 112 ? -2.087 1.109 -4.687 1.00 95.88 112 VAL A O 1
ATOM 894 N N . THR A 1 113 ? -2.146 0.334 -2.598 1.00 95.31 113 THR A N 1
ATOM 895 C CA . THR A 1 113 ? -3.278 -0.579 -2.858 1.00 95.31 113 THR A CA 1
ATOM 896 C C . THR A 1 113 ? -4.634 0.121 -2.937 1.00 95.31 113 THR A C 1
ATOM 898 O O . THR A 1 113 ? -5.516 -0.356 -3.652 1.00 95.31 113 THR A O 1
ATOM 901 N N . ARG A 1 114 ? -4.819 1.267 -2.269 1.00 93.69 114 ARG A N 1
ATOM 902 C CA . ARG A 1 114 ? -6.100 1.992 -2.232 1.00 93.69 114 ARG A CA 1
ATOM 903 C C . ARG A 1 114 ? -6.530 2.503 -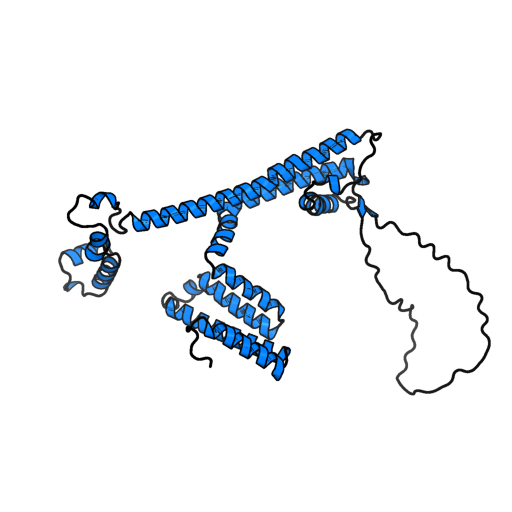3.606 1.00 93.69 114 ARG A C 1
ATOM 905 O O . ARG A 1 114 ? -7.645 2.212 -4.028 1.00 93.69 114 ARG A O 1
ATOM 912 N N . ASN A 1 115 ? -5.640 3.200 -4.317 1.00 94.25 115 ASN A N 1
ATOM 913 C CA . ASN A 1 115 ? -5.888 3.655 -5.692 1.00 94.25 115 ASN A CA 1
ATOM 914 C C . ASN A 1 115 ? -5.190 2.745 -6.717 1.00 94.25 115 ASN A C 1
ATOM 916 O O . ASN A 1 115 ? -4.787 3.193 -7.793 1.00 94.25 115 ASN A O 1
ATOM 920 N N . GLY A 1 116 ? -5.078 1.445 -6.411 1.00 95.31 116 GLY A N 1
ATOM 921 C CA . GLY A 1 116 ? -4.377 0.473 -7.254 1.00 95.31 116 GLY A CA 1
ATOM 922 C C . GLY A 1 116 ? -4.922 0.400 -8.684 1.00 95.31 116 GLY A C 1
ATOM 923 O O . GLY A 1 116 ? -4.152 0.216 -9.621 1.00 95.31 116 GLY A O 1
ATOM 924 N N . ARG A 1 117 ? -6.227 0.640 -8.888 1.00 95.69 117 ARG A N 1
ATOM 925 C CA . ARG A 1 117 ? -6.829 0.716 -10.232 1.00 95.69 117 ARG A CA 1
ATOM 926 C C . ARG A 1 117 ? -6.183 1.800 -11.095 1.00 95.69 117 ARG A C 1
ATOM 928 O O . ARG A 1 117 ? -5.895 1.542 -12.259 1.00 95.69 117 ARG A O 1
ATOM 935 N N . SER A 1 118 ? -5.961 2.989 -10.538 1.00 95.06 118 SER A N 1
ATOM 936 C CA . SER A 1 118 ? -5.351 4.107 -11.262 1.00 95.06 118 SER A CA 1
ATOM 937 C C . SER A 1 118 ? -3.888 3.816 -11.582 1.00 95.06 118 SER A C 1
ATOM 939 O O . SER A 1 118 ? -3.465 4.033 -12.709 1.00 95.06 118 SER A O 1
ATOM 941 N N . ILE A 1 119 ? -3.140 3.240 -10.633 1.00 96.19 119 ILE A N 1
ATOM 942 C CA . ILE A 1 119 ? -1.742 2.836 -10.850 1.00 96.19 119 ILE A CA 1
ATOM 943 C C . ILE A 1 119 ? -1.645 1.783 -11.959 1.00 96.19 119 ILE A C 1
ATOM 945 O O . ILE A 1 119 ? -0.830 1.927 -12.866 1.00 96.19 119 ILE A O 1
ATOM 949 N N . ILE A 1 120 ? -2.500 0.755 -11.926 1.00 96.75 120 ILE A N 1
ATOM 950 C CA . ILE A 1 120 ? -2.544 -0.283 -12.965 1.00 96.75 120 ILE A CA 1
ATOM 951 C C . ILE A 1 120 ? -2.904 0.333 -14.321 1.00 96.75 120 ILE A C 1
ATOM 953 O O . ILE A 1 120 ? -2.260 0.013 -15.314 1.00 96.75 120 ILE A O 1
ATOM 957 N N . LEU A 1 121 ? -3.884 1.241 -14.381 1.00 96.44 121 LEU A N 1
ATOM 958 C CA . LEU A 1 121 ? -4.262 1.909 -15.630 1.00 96.44 121 LEU A CA 1
ATOM 959 C C . LEU A 1 121 ? -3.110 2.750 -16.200 1.00 96.44 121 LEU A C 1
ATOM 961 O O . LEU A 1 121 ? -2.844 2.683 -17.398 1.00 96.44 121 LEU A O 1
ATOM 965 N N . THR A 1 122 ? -2.386 3.484 -15.352 1.00 95.75 122 THR A N 1
ATOM 966 C CA . THR A 1 122 ? -1.193 4.239 -15.758 1.00 95.75 122 THR A CA 1
ATOM 967 C C . THR A 1 122 ? -0.064 3.315 -16.212 1.00 95.75 122 THR A C 1
ATOM 969 O O . THR A 1 122 ? 0.593 3.608 -17.206 1.00 95.75 122 THR A O 1
ATOM 972 N N . ALA A 1 123 ? 0.149 2.177 -15.547 1.00 95.56 123 ALA A N 1
ATOM 973 C CA . ALA A 1 123 ? 1.139 1.185 -15.967 1.00 95.56 123 ALA A CA 1
ATOM 974 C C . ALA A 1 123 ? 0.776 0.547 -17.320 1.00 95.56 123 ALA A C 1
ATOM 976 O O . ALA A 1 123 ? 1.649 0.336 -18.158 1.00 95.56 123 ALA A O 1
ATOM 977 N N . VAL A 1 124 ? -0.513 0.295 -17.571 1.00 96.75 124 VAL A N 1
ATOM 978 C CA . VAL A 1 124 ? -1.004 -0.168 -18.879 1.00 96.75 124 VAL A CA 1
ATOM 979 C C . VAL A 1 124 ? -0.796 0.906 -19.948 1.00 96.75 124 VAL A C 1
ATOM 981 O O . VAL A 1 124 ? -0.321 0.585 -21.034 1.00 96.75 124 VAL A O 1
ATOM 984 N N . LEU A 1 125 ? -1.076 2.179 -19.650 1.00 95.62 125 LEU A N 1
ATOM 985 C CA . LEU A 1 125 ? -0.768 3.292 -20.555 1.00 95.62 125 LEU A CA 1
ATOM 986 C C . LEU A 1 125 ? 0.737 3.366 -20.860 1.00 95.62 125 LEU A C 1
ATOM 988 O O . LEU A 1 125 ? 1.113 3.512 -22.021 1.00 95.62 125 LEU A O 1
ATOM 992 N N . ALA A 1 126 ? 1.590 3.211 -19.843 1.00 95.06 126 ALA A N 1
ATOM 993 C CA . ALA A 1 126 ? 3.042 3.155 -20.002 1.00 95.06 126 ALA A CA 1
ATOM 994 C C . ALA A 1 126 ? 3.458 2.019 -20.941 1.00 95.06 126 ALA A C 1
ATOM 996 O O . ALA A 1 126 ? 4.243 2.236 -21.860 1.00 95.06 126 ALA A O 1
ATOM 997 N N . LEU A 1 127 ? 2.889 0.825 -20.751 1.00 95.31 127 LEU A N 1
ATOM 998 C CA . LEU A 1 127 ? 3.163 -0.341 -21.585 1.00 95.31 127 LEU A CA 1
ATOM 999 C C . LEU A 1 127 ? 2.727 -0.123 -23.039 1.00 95.31 127 LEU A C 1
ATOM 1001 O O . LEU A 1 127 ? 3.470 -0.476 -23.950 1.00 95.31 127 LEU A O 1
ATOM 1005 N N . ILE A 1 128 ? 1.560 0.488 -23.268 1.00 96.56 128 ILE A N 1
ATOM 1006 C CA . ILE A 1 128 ? 1.079 0.835 -24.616 1.00 96.56 128 ILE A CA 1
ATOM 1007 C C . ILE A 1 128 ? 2.022 1.843 -25.280 1.00 96.56 128 ILE A C 1
ATOM 1009 O O . ILE A 1 128 ? 2.376 1.673 -26.444 1.00 96.56 128 ILE A O 1
ATOM 1013 N N . LEU A 1 129 ? 2.460 2.876 -24.558 1.00 95.94 129 LEU A N 1
ATOM 1014 C CA . LEU A 1 129 ? 3.396 3.865 -25.096 1.00 95.94 129 LEU A CA 1
ATOM 1015 C C . LEU A 1 129 ? 4.746 3.230 -25.430 1.00 95.94 129 LEU A C 1
ATOM 1017 O O . LEU A 1 129 ? 5.235 3.408 -26.543 1.00 95.94 129 LEU A O 1
ATOM 1021 N N . VAL A 1 130 ? 5.314 2.438 -24.515 1.00 95.44 130 VAL A N 1
ATOM 1022 C CA . VAL A 1 130 ? 6.548 1.677 -24.764 1.00 95.44 130 VAL A CA 1
ATOM 1023 C C . VAL A 1 130 ? 6.388 0.790 -25.995 1.00 95.44 130 VAL A C 1
ATOM 1025 O O . VAL A 1 130 ? 7.249 0.815 -26.864 1.00 95.44 130 VAL A O 1
ATOM 1028 N N . TYR A 1 131 ? 5.267 0.081 -26.124 1.00 95.94 131 TYR A N 1
ATOM 1029 C CA . TYR A 1 131 ? 4.968 -0.750 -27.288 1.00 95.94 131 TYR A CA 1
ATOM 1030 C C . TYR A 1 131 ? 4.968 0.043 -28.606 1.00 95.94 131 TYR A C 1
ATOM 1032 O O . TYR A 1 131 ? 5.576 -0.397 -29.583 1.00 95.94 131 TYR A O 1
ATOM 1040 N N . LEU A 1 132 ? 4.348 1.228 -28.638 1.00 96.19 132 LEU A N 1
ATOM 1041 C CA . LEU A 1 132 ? 4.353 2.100 -29.820 1.00 96.19 132 LEU A CA 1
ATOM 1042 C C . LEU A 1 132 ? 5.771 2.561 -30.183 1.00 96.19 132 LEU A C 1
ATOM 1044 O O . LEU A 1 132 ? 6.161 2.478 -31.349 1.00 96.19 132 LEU A O 1
ATOM 1048 N N . PHE A 1 133 ? 6.561 2.990 -29.194 1.00 95.31 133 PHE A N 1
ATOM 1049 C CA . PHE A 1 133 ? 7.961 3.361 -29.412 1.00 95.31 133 PHE A CA 1
ATOM 1050 C C . PHE A 1 133 ? 8.796 2.167 -29.892 1.00 95.31 133 PHE A C 1
ATOM 1052 O O . PHE A 1 133 ? 9.593 2.323 -30.812 1.00 95.31 133 PHE A O 1
ATOM 1059 N N . SER A 1 134 ? 8.565 0.961 -29.367 1.00 94.81 134 SER A N 1
ATOM 1060 C CA . SER A 1 134 ? 9.242 -0.258 -29.824 1.00 94.81 134 SER A CA 1
ATOM 1061 C C . SER A 1 134 ? 8.910 -0.630 -31.269 1.00 94.81 134 SER A C 1
ATOM 1063 O O . SER A 1 134 ? 9.801 -1.091 -31.972 1.00 94.81 134 SER A O 1
ATOM 1065 N N . ILE A 1 135 ? 7.678 -0.412 -31.749 1.00 96.38 135 ILE A N 1
ATOM 1066 C CA . ILE A 1 135 ? 7.344 -0.615 -33.172 1.00 96.38 135 ILE A CA 1
ATOM 1067 C C . ILE A 1 135 ? 8.122 0.368 -34.049 1.00 96.38 135 ILE A C 1
ATOM 1069 O O . ILE A 1 135 ? 8.707 -0.036 -35.051 1.00 96.38 135 ILE A O 1
ATOM 1073 N N . ILE A 1 136 ? 8.153 1.648 -33.672 1.00 94.56 136 ILE A N 1
ATOM 1074 C CA . ILE A 1 136 ? 8.898 2.677 -34.414 1.00 94.56 136 ILE A CA 1
ATOM 1075 C C . ILE A 1 136 ? 10.395 2.336 -34.421 1.00 94.56 136 ILE A C 1
ATOM 1077 O O . ILE A 1 136 ? 11.027 2.365 -35.476 1.00 94.56 136 ILE A O 1
ATOM 1081 N N . GLY A 1 137 ? 10.939 1.939 -33.268 1.00 93.00 137 GLY A N 1
ATOM 1082 C CA . GLY A 1 137 ? 12.313 1.464 -33.124 1.00 93.00 137 GLY A CA 1
ATOM 1083 C C . GLY A 1 137 ? 12.616 0.254 -34.008 1.00 93.00 137 GLY A C 1
ATOM 1084 O O . GLY A 1 137 ? 13.617 0.245 -34.714 1.00 93.00 137 GLY A O 1
ATOM 1085 N N . PHE A 1 138 ? 11.724 -0.735 -34.041 1.00 94.44 138 PHE A N 1
ATOM 1086 C CA . PHE A 1 138 ? 11.883 -1.940 -34.854 1.00 94.44 138 PHE A CA 1
ATOM 1087 C C . PHE A 1 138 ? 11.809 -1.669 -36.364 1.00 94.44 138 PHE A C 1
ATOM 1089 O O . PHE A 1 138 ? 12.510 -2.317 -37.133 1.00 94.44 138 PHE A O 1
ATOM 1096 N N . LEU A 1 139 ? 10.967 -0.733 -36.810 1.00 93.88 139 LEU A N 1
ATOM 1097 C CA . LEU A 1 139 ? 10.805 -0.446 -38.239 1.00 93.88 139 LEU A CA 1
ATOM 1098 C C . LEU A 1 139 ? 11.914 0.447 -38.801 1.00 93.88 139 LEU A C 1
ATOM 1100 O O . LEU A 1 139 ? 12.332 0.237 -39.936 1.00 93.88 139 LEU A O 1
ATOM 1104 N N . PHE A 1 140 ? 12.375 1.438 -38.034 1.00 91.88 140 PHE A N 1
ATOM 1105 C CA . PHE A 1 140 ? 13.290 2.467 -38.542 1.00 91.88 140 PHE A CA 1
ATOM 1106 C C . PHE A 1 140 ? 14.696 2.420 -37.940 1.00 91.88 140 PHE A C 1
ATOM 1108 O O . PHE A 1 140 ? 15.620 2.933 -38.559 1.00 91.88 140 PHE A O 1
ATOM 1115 N N . LEU A 1 141 ? 14.869 1.838 -36.748 1.00 91.31 141 LEU A N 1
ATOM 1116 C CA . LEU A 1 141 ? 16.107 1.916 -35.954 1.00 91.31 141 LEU A CA 1
ATOM 1117 C C . LEU A 1 141 ? 16.653 0.535 -35.561 1.00 91.31 141 LEU A C 1
ATOM 1119 O O . LEU A 1 141 ? 17.470 0.423 -34.649 1.00 91.31 141 LEU A O 1
ATOM 1123 N N . LYS A 1 142 ? 16.207 -0.531 -36.235 1.00 89.69 142 LYS A N 1
ATOM 1124 C CA . LYS A 1 142 ? 16.553 -1.922 -35.905 1.00 89.69 142 LYS A CA 1
ATOM 1125 C C . LYS A 1 142 ? 18.064 -2.162 -35.808 1.00 89.69 142 LYS A C 1
ATOM 1127 O O . LYS A 1 142 ? 18.512 -2.945 -34.970 1.00 89.69 142 LYS A O 1
ATOM 1132 N N . ASP A 1 143 ? 18.839 -1.540 -36.691 1.00 89.06 143 ASP A N 1
ATOM 1133 C CA . ASP A 1 143 ? 20.291 -1.721 -36.765 1.00 89.06 143 ASP A CA 1
ATOM 1134 C C . ASP A 1 143 ? 21.050 -0.978 -35.651 1.00 89.06 143 ASP A C 1
ATOM 1136 O O . ASP A 1 143 ? 22.177 -1.350 -35.345 1.00 89.06 143 ASP A O 1
ATOM 1140 N N . ASP A 1 144 ? 20.426 0.000 -34.986 1.00 90.31 144 ASP A N 1
ATOM 1141 C CA . ASP A 1 144 ? 21.050 0.781 -33.908 1.00 90.31 144 ASP A CA 1
ATOM 1142 C C . ASP A 1 144 ? 20.863 0.151 -32.510 1.00 90.31 144 ASP A C 1
ATOM 1144 O O . ASP A 1 144 ? 21.487 0.597 -31.542 1.00 90.31 144 ASP A O 1
ATOM 1148 N N . PHE A 1 145 ? 20.026 -0.888 -32.384 1.00 89.94 145 PHE A N 1
ATOM 1149 C CA . PHE A 1 145 ? 19.838 -1.661 -31.147 1.00 89.94 145 PHE A CA 1
ATOM 1150 C C . PHE A 1 145 ? 20.947 -2.695 -30.969 1.00 89.94 145 PHE A C 1
ATOM 1152 O O . PHE A 1 145 ? 20.778 -3.889 -31.244 1.00 89.94 145 PHE A O 1
ATOM 1159 N N . ILE A 1 146 ? 22.079 -2.201 -30.494 1.00 89.06 146 ILE A N 1
ATOM 1160 C CA . ILE A 1 146 ? 23.294 -2.963 -30.270 1.00 89.06 146 ILE A CA 1
ATOM 1161 C C . ILE A 1 146 ? 23.651 -2.854 -28.787 1.00 89.06 146 ILE A C 1
ATOM 1163 O O . ILE A 1 146 ? 23.736 -1.748 -28.260 1.00 89.06 146 ILE A O 1
ATOM 1167 N N . MET A 1 147 ? 23.854 -3.987 -28.120 1.00 86.44 147 MET A N 1
ATOM 1168 C CA . MET A 1 147 ? 24.190 -4.037 -26.698 1.00 86.44 147 MET A CA 1
ATOM 1169 C C . MET A 1 147 ? 25.476 -4.811 -26.455 1.00 86.44 147 MET A C 1
ATOM 1171 O O . MET A 1 147 ? 25.700 -5.856 -27.061 1.00 86.44 147 MET A O 1
ATOM 1175 N N . GLU A 1 148 ? 26.277 -4.322 -25.513 1.00 84.75 148 GLU A N 1
ATOM 1176 C CA . GLU A 1 148 ? 27.421 -5.065 -25.001 1.00 84.75 148 GLU A CA 1
ATOM 1177 C C . GLU A 1 148 ? 26.937 -6.190 -24.065 1.00 84.75 148 GLU A C 1
ATOM 1179 O O . GLU A 1 148 ? 26.167 -5.954 -23.129 1.00 84.75 148 GLU A O 1
ATOM 1184 N N . VAL A 1 149 ? 27.348 -7.426 -24.344 1.00 85.44 149 VAL A N 1
ATOM 1185 C CA . VAL A 1 149 ? 26.968 -8.652 -23.645 1.00 85.44 149 VAL A CA 1
ATOM 1186 C C . VAL A 1 149 ? 28.203 -9.447 -23.226 1.00 85.44 149 VAL A C 1
ATOM 1188 O O . VAL A 1 149 ? 29.066 -9.793 -24.033 1.00 85.44 149 VAL A O 1
ATOM 1191 N 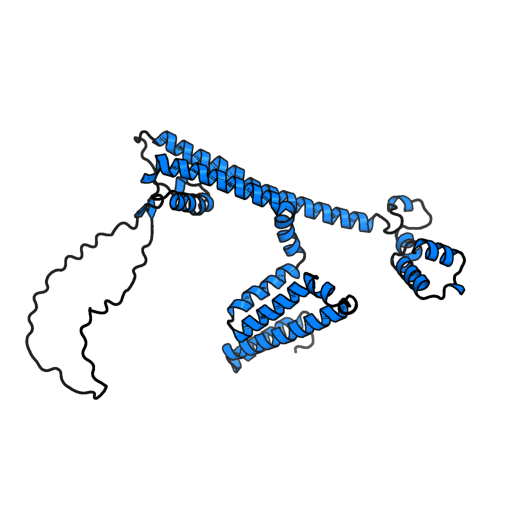N . ASP A 1 150 ? 28.240 -9.828 -21.951 1.00 84.62 150 ASP A N 1
ATOM 1192 C CA . ASP A 1 150 ? 29.238 -10.760 -21.436 1.00 84.62 150 ASP A CA 1
ATOM 1193 C C . ASP A 1 150 ? 28.800 -12.199 -21.724 1.00 84.62 150 ASP A C 1
ATOM 1195 O O . ASP A 1 150 ? 27.906 -12.754 -21.071 1.00 84.62 150 ASP A O 1
ATOM 1199 N N . ARG A 1 151 ? 29.436 -12.843 -22.707 1.00 79.81 151 ARG A N 1
ATOM 1200 C CA . ARG A 1 151 ? 29.148 -14.246 -23.023 1.00 79.81 151 ARG A CA 1
ATOM 1201 C C . ARG A 1 151 ? 29.663 -15.167 -21.917 1.00 79.81 151 ARG A C 1
ATOM 1203 O O . ARG A 1 151 ? 30.853 -15.203 -21.602 1.00 79.81 151 ARG A O 1
ATOM 1210 N N . LEU A 1 152 ? 28.767 -15.988 -21.369 1.00 78.50 152 LEU A N 1
ATOM 1211 C CA . LEU A 1 152 ? 29.141 -17.056 -20.444 1.00 78.50 152 LEU A CA 1
ATOM 1212 C C . LEU A 1 152 ? 30.021 -18.076 -21.179 1.00 78.50 152 LEU A C 1
ATOM 1214 O O . LEU A 1 152 ? 29.537 -18.840 -22.014 1.00 78.50 152 LEU A O 1
ATOM 1218 N N . LYS A 1 153 ? 31.316 -18.126 -20.843 1.00 75.94 153 LYS A N 1
ATOM 1219 C CA . LYS A 1 153 ? 32.206 -19.208 -21.281 1.00 75.94 153 LYS A CA 1
ATOM 1220 C C . LYS A 1 153 ? 31.728 -20.511 -20.643 1.00 75.94 153 LYS A C 1
ATOM 1222 O O . LYS A 1 153 ? 32.073 -20.816 -19.500 1.00 75.94 153 LYS A O 1
ATOM 1227 N N . ILE A 1 154 ? 30.924 -21.284 -21.371 1.00 61.53 154 ILE A N 1
ATOM 1228 C CA . ILE A 1 154 ? 30.575 -22.644 -20.966 1.00 61.53 154 ILE A CA 1
ATOM 1229 C C . ILE A 1 154 ? 31.876 -23.442 -20.981 1.00 61.53 154 ILE A C 1
ATOM 1231 O O . ILE A 1 154 ? 32.409 -23.793 -22.030 1.00 61.53 154 ILE A O 1
ATOM 1235 N N . ARG A 1 155 ? 32.410 -23.726 -19.794 1.00 49.91 155 ARG A N 1
ATOM 1236 C CA . ARG A 1 155 ? 33.494 -24.691 -19.621 1.00 49.91 155 ARG A CA 1
ATOM 1237 C C . ARG A 1 155 ? 32.887 -26.088 -19.766 1.00 49.91 155 ARG A C 1
ATOM 1239 O O . ARG A 1 155 ? 32.719 -26.806 -18.787 1.00 49.91 155 ARG A O 1
ATOM 1246 N N . THR A 1 156 ? 32.487 -26.461 -20.978 1.00 41.44 156 THR A N 1
ATOM 1247 C CA . THR A 1 156 ? 32.199 -27.860 -21.294 1.00 41.44 156 THR A CA 1
ATOM 1248 C C . THR A 1 156 ? 33.498 -28.634 -21.091 1.00 41.44 156 THR A C 1
ATOM 1250 O O . THR A 1 156 ? 34.498 -28.289 -21.729 1.00 41.44 156 THR A O 1
ATOM 1253 N N . PRO A 1 157 ? 33.542 -29.670 -20.234 1.00 40.56 157 PRO A N 1
ATOM 1254 C CA . PRO A 1 157 ? 34.582 -30.665 -20.387 1.00 40.56 157 PRO A CA 1
ATOM 1255 C C . PRO A 1 157 ? 34.340 -31.266 -21.769 1.00 40.56 157 PRO A C 1
ATOM 1257 O O . PRO A 1 157 ? 33.263 -31.800 -22.034 1.00 40.56 157 PRO A O 1
ATOM 1260 N N . VAL A 1 158 ? 35.304 -31.121 -22.674 1.00 37.72 158 VAL A N 1
ATOM 1261 C CA . VAL A 1 158 ? 35.345 -31.902 -23.908 1.00 37.72 158 VAL A CA 1
ATOM 1262 C C . VAL A 1 158 ? 35.533 -33.353 -23.471 1.00 37.72 158 VAL A C 1
ATOM 1264 O O . VAL A 1 158 ? 36.646 -33.856 -23.351 1.00 37.72 158 VAL A O 1
ATOM 1267 N N . ALA A 1 159 ? 34.423 -34.003 -23.124 1.00 35.19 159 ALA A N 1
ATOM 1268 C CA . ALA A 1 159 ? 34.317 -35.441 -23.129 1.00 35.19 159 ALA A CA 1
ATOM 1269 C C . ALA A 1 159 ? 34.464 -35.834 -24.595 1.00 35.19 159 ALA A C 1
ATOM 1271 O O . ALA A 1 159 ? 33.621 -35.503 -25.430 1.00 35.19 159 ALA A O 1
ATOM 1272 N N . GLY A 1 160 ? 35.608 -36.445 -24.898 1.00 34.84 160 GLY A N 1
ATOM 1273 C CA . GLY A 1 160 ? 35.869 -37.044 -26.189 1.00 34.84 160 GLY A CA 1
ATOM 1274 C C . GLY A 1 160 ? 34.704 -37.932 -26.607 1.00 34.84 160 GLY A C 1
ATOM 1275 O O . GLY A 1 160 ? 34.073 -38.600 -25.786 1.00 34.84 160 GLY A O 1
ATOM 1276 N N . ILE A 1 161 ? 34.435 -37.904 -27.907 1.00 33.28 161 ILE A N 1
ATOM 1277 C CA . ILE A 1 161 ? 33.593 -38.870 -28.598 1.00 33.28 161 ILE A CA 1
ATOM 1278 C C . ILE A 1 161 ? 34.055 -40.264 -28.165 1.00 33.28 161 ILE A C 1
ATOM 1280 O O . ILE A 1 161 ? 35.210 -40.638 -28.372 1.00 33.28 161 ILE A O 1
ATOM 1284 N N . GLY A 1 162 ? 33.169 -40.984 -27.485 1.00 28.31 162 GLY A N 1
ATOM 1285 C CA . GLY A 1 162 ? 33.412 -42.354 -27.078 1.00 28.31 162 GLY A CA 1
ATOM 1286 C C . GLY A 1 162 ? 33.287 -43.309 -28.259 1.00 28.31 162 GLY A C 1
ATOM 1287 O O . GLY A 1 162 ? 32.336 -43.217 -29.028 1.00 28.31 162 GLY A O 1
ATOM 1288 N N . GLU A 1 163 ? 34.183 -44.289 -28.304 1.00 26.72 163 GLU A N 1
ATOM 1289 C CA . GLU A 1 163 ? 33.799 -45.676 -28.547 1.00 26.72 163 GLU A CA 1
ATOM 1290 C C . GLU A 1 163 ? 34.341 -46.536 -27.395 1.00 26.72 163 GLU A C 1
ATOM 1292 O O . GLU A 1 163 ? 35.447 -46.343 -26.892 1.00 26.72 163 GLU A O 1
ATOM 1297 N N . VAL A 1 164 ? 33.469 -47.417 -26.915 1.00 31.56 164 VAL A N 1
ATOM 1298 C CA . VAL A 1 164 ? 33.537 -48.225 -25.686 1.00 31.56 164 VAL A CA 1
ATOM 1299 C C . VAL A 1 164 ? 34.545 -49.381 -25.859 1.00 31.56 164 VAL A C 1
ATOM 1301 O O . VAL A 1 164 ? 34.675 -49.900 -26.966 1.00 31.56 164 VAL A O 1
ATOM 1304 N N . PRO A 1 165 ? 35.221 -49.861 -24.793 1.00 29.98 165 PRO A N 1
ATOM 1305 C CA . PRO A 1 165 ? 34.812 -51.165 -24.271 1.00 29.98 165 PRO A CA 1
ATOM 1306 C C . PRO A 1 165 ? 34.783 -51.251 -22.739 1.00 29.98 165 PRO A C 1
ATOM 1308 O O . PRO A 1 165 ? 35.703 -50.877 -22.016 1.00 29.98 165 PRO A O 1
ATOM 1311 N N . THR A 1 166 ? 33.689 -51.842 -22.279 1.00 34.16 166 THR A N 1
ATOM 1312 C CA . THR A 1 166 ? 33.460 -52.514 -21.004 1.00 34.16 166 THR A CA 1
ATOM 1313 C C . THR A 1 166 ? 34.694 -53.286 -20.527 1.00 34.16 166 THR A C 1
ATOM 1315 O O . THR A 1 166 ? 35.189 -54.134 -21.257 1.00 34.16 166 THR A O 1
ATOM 1318 N N . THR A 1 167 ? 35.161 -53.070 -19.296 1.00 27.47 167 THR A N 1
ATOM 1319 C CA . THR A 1 167 ? 35.530 -54.144 -18.350 1.00 27.47 167 THR A CA 1
ATOM 1320 C C . THR A 1 167 ? 35.883 -53.569 -16.976 1.00 27.47 167 THR A C 1
ATOM 1322 O O . THR A 1 167 ? 36.349 -52.447 -16.815 1.00 27.47 167 THR A O 1
ATOM 1325 N N . THR A 1 168 ? 35.543 -54.360 -15.972 1.00 28.66 168 THR A N 1
ATOM 1326 C CA . THR A 1 168 ? 35.534 -54.109 -14.533 1.00 28.66 168 THR A CA 1
ATOM 1327 C C . THR A 1 168 ? 36.914 -53.930 -13.892 1.00 28.66 168 THR A C 1
ATOM 1329 O O . THR A 1 168 ? 37.874 -54.593 -14.269 1.00 28.66 168 THR A O 1
ATOM 1332 N N . LEU A 1 169 ? 36.939 -53.095 -12.844 1.00 36.97 169 LEU A N 1
ATOM 1333 C CA . LEU A 1 169 ? 37.946 -52.943 -11.782 1.00 36.97 169 LEU A CA 1
ATOM 1334 C C . LEU A 1 169 ? 38.892 -54.138 -11.571 1.00 36.97 169 LEU A C 1
ATOM 1336 O O . LEU A 1 169 ? 38.454 -55.184 -11.095 1.00 36.97 169 LEU A O 1
ATOM 1340 N N . THR A 1 170 ? 40.202 -53.929 -11.737 1.00 25.83 170 THR A N 1
ATOM 1341 C CA . THR A 1 170 ? 41.218 -54.389 -10.771 1.00 25.83 170 THR A CA 1
ATOM 1342 C C . THR A 1 170 ? 42.601 -53.798 -11.053 1.00 25.83 170 THR A C 1
ATOM 1344 O O . THR A 1 170 ? 43.028 -53.685 -12.192 1.00 25.83 170 THR A O 1
ATOM 1347 N N . SER A 1 171 ? 43.313 -53.527 -9.959 1.00 27.44 171 SER A N 1
ATOM 1348 C CA . SER A 1 171 ? 44.771 -53.449 -9.853 1.00 27.44 171 SER A CA 1
ATOM 1349 C C . SER A 1 171 ? 45.493 -52.227 -10.425 1.00 27.44 171 SER A C 1
ATOM 1351 O O . SER A 1 171 ? 45.715 -52.058 -11.617 1.00 27.44 171 SER A O 1
ATOM 1353 N N . MET A 1 172 ? 45.997 -51.450 -9.468 1.00 34.88 172 MET A N 1
ATOM 1354 C CA . MET A 1 172 ? 47.254 -50.716 -9.530 1.00 34.88 172 MET A CA 1
ATOM 1355 C C . MET A 1 172 ? 48.387 -51.489 -10.237 1.00 34.88 172 MET A C 1
ATOM 1357 O O . MET A 1 172 ? 48.393 -52.719 -10.241 1.00 34.88 172 MET A O 1
ATOM 1361 N N . MET A 1 173 ? 49.402 -50.716 -10.650 1.00 28.72 173 MET A N 1
ATOM 1362 C CA . MET A 1 173 ? 50.779 -51.076 -11.039 1.00 28.72 173 MET A CA 1
ATOM 1363 C C . MET A 1 173 ? 51.070 -51.007 -12.540 1.00 28.72 173 MET A C 1
ATOM 1365 O O . MET A 1 173 ? 50.425 -51.662 -13.346 1.00 28.72 173 MET A O 1
ATOM 1369 N N . GLY A 1 174 ? 52.151 -50.296 -12.880 1.00 28.86 174 GLY A N 1
ATOM 1370 C CA . GLY A 1 174 ? 52.967 -50.677 -14.032 1.00 28.86 174 GLY A CA 1
ATOM 1371 C C . GLY A 1 174 ? 53.414 -49.548 -14.951 1.00 28.86 174 GLY A C 1
ATOM 1372 O O . GLY A 1 174 ? 52.845 -49.360 -16.011 1.00 28.86 174 GLY A O 1
ATOM 1373 N N . ALA A 1 175 ? 54.514 -48.907 -14.557 1.00 30.59 175 ALA A N 1
ATOM 1374 C CA . ALA A 1 175 ? 55.648 -48.591 -15.425 1.00 30.59 175 ALA A CA 1
ATOM 1375 C C . ALA A 1 175 ? 55.443 -47.662 -16.642 1.00 30.59 175 ALA A C 1
ATOM 1377 O O . ALA A 1 175 ? 55.011 -48.059 -17.721 1.00 30.59 175 ALA A O 1
ATOM 1378 N N . CYS A 1 176 ? 56.001 -46.455 -16.508 1.00 35.91 176 CYS A N 1
ATOM 1379 C CA . CYS A 1 176 ? 56.677 -45.785 -17.614 1.00 35.91 176 CYS A CA 1
ATOM 1380 C C . CYS A 1 176 ? 57.759 -46.705 -18.206 1.00 35.91 176 CYS A C 1
ATOM 1382 O O . CYS A 1 176 ? 58.673 -47.120 -17.490 1.00 35.91 176 CYS A O 1
ATOM 1384 N N . ALA A 1 177 ? 57.711 -46.936 -19.517 1.00 31.44 177 ALA A N 1
ATOM 1385 C CA . ALA A 1 177 ? 58.817 -47.482 -20.293 1.00 31.44 177 ALA A CA 1
ATOM 1386 C C . ALA A 1 177 ? 59.105 -46.562 -21.494 1.00 31.44 177 ALA A C 1
ATOM 1388 O O . ALA A 1 177 ? 58.279 -46.391 -22.383 1.00 31.44 177 ALA A O 1
ATOM 1389 N N . LYS A 1 178 ? 60.277 -45.920 -21.418 1.00 32.88 178 LYS A N 1
ATOM 1390 C CA . LYS A 1 178 ? 61.134 -45.354 -22.476 1.00 32.88 178 LYS A CA 1
ATOM 1391 C C . LYS A 1 178 ? 60.693 -45.535 -23.943 1.00 32.88 178 LYS A C 1
ATOM 1393 O O . LYS A 1 178 ? 60.590 -46.659 -24.410 1.00 32.88 178 LYS A O 1
ATOM 1398 N N . GLU A 1 179 ? 60.586 -44.427 -24.685 1.00 32.34 179 GLU A N 1
ATOM 1399 C CA . GLU A 1 179 ? 61.614 -43.822 -25.572 1.00 32.34 179 GLU A CA 1
ATOM 1400 C C . GLU A 1 179 ? 60.983 -43.094 -26.785 1.00 32.34 179 GLU A C 1
ATOM 1402 O O . GLU A 1 179 ? 60.065 -43.594 -27.421 1.00 32.34 179 GLU A O 1
ATOM 1407 N N . ASN A 1 180 ? 61.501 -41.890 -27.074 1.00 41.78 180 ASN A N 1
ATOM 1408 C CA . ASN A 1 180 ? 61.330 -41.065 -28.281 1.00 41.78 180 ASN A CA 1
ATOM 1409 C C . ASN A 1 180 ? 59.926 -40.903 -28.896 1.00 41.78 180 ASN A C 1
ATOM 1411 O O . ASN A 1 180 ? 59.498 -41.665 -29.758 1.00 41.78 180 ASN A O 1
ATOM 1415 N N . CYS A 1 181 ? 59.306 -39.750 -28.629 1.00 31.44 181 CYS A N 1
ATOM 1416 C CA . CYS A 1 181 ? 58.354 -39.164 -29.569 1.00 31.44 181 CYS A CA 1
ATOM 1417 C C . CYS A 1 181 ? 58.696 -37.688 -29.789 1.00 31.44 181 CYS A C 1
ATOM 1419 O O . CYS A 1 181 ? 58.261 -36.807 -29.049 1.00 31.44 181 CYS A O 1
ATOM 1421 N N . SER A 1 182 ? 59.507 -37.426 -30.815 1.00 42.91 182 SER A N 1
ATOM 1422 C CA . SER A 1 182 ? 59.604 -36.101 -31.421 1.00 42.91 182 SER A CA 1
ATOM 1423 C C . SER A 1 182 ? 58.245 -35.762 -32.023 1.00 42.91 182 SER A C 1
ATOM 1425 O O . SER A 1 182 ? 57.829 -36.382 -33.000 1.00 42.91 182 SER A O 1
ATOM 1427 N N . LYS A 1 183 ? 57.549 -34.778 -31.455 1.00 31.56 183 LYS A N 1
ATOM 1428 C CA . LYS A 1 183 ? 56.402 -34.144 -32.105 1.00 31.56 183 LYS A CA 1
ATOM 1429 C C . LYS A 1 183 ? 56.706 -32.668 -32.281 1.00 31.56 183 LYS A C 1
ATOM 1431 O O . LYS A 1 183 ? 56.693 -31.893 -31.331 1.00 31.56 183 LYS A O 1
ATOM 1436 N N . SER A 1 184 ? 57.000 -32.317 -33.527 1.00 31.88 184 SER A N 1
ATOM 1437 C CA . SER A 1 184 ? 56.822 -30.975 -34.062 1.00 31.88 184 SER A CA 1
ATOM 1438 C C . SER A 1 184 ? 55.465 -30.433 -33.616 1.00 31.88 184 SER A C 1
ATOM 1440 O O . SER A 1 184 ? 54.432 -31.048 -33.887 1.00 31.88 184 SER A O 1
ATOM 1442 N N . ILE A 1 185 ? 55.489 -29.301 -32.920 1.00 33.09 185 ILE A N 1
ATOM 1443 C CA . ILE A 1 185 ? 54.308 -28.529 -32.546 1.00 33.09 185 ILE A CA 1
ATOM 1444 C C . ILE A 1 185 ? 53.723 -27.956 -33.845 1.00 33.09 185 ILE A C 1
ATOM 1446 O O . ILE A 1 185 ? 54.418 -27.176 -34.501 1.00 33.09 185 ILE A O 1
ATOM 1450 N N . PRO A 1 186 ? 52.488 -28.295 -34.257 1.00 32.69 186 PRO A N 1
ATOM 1451 C CA . PRO A 1 186 ? 51.783 -27.436 -35.184 1.00 32.69 186 PRO A CA 1
ATOM 1452 C C . PRO A 1 186 ? 51.350 -26.204 -34.389 1.00 32.69 186 PRO A C 1
ATOM 1454 O O . PRO A 1 186 ? 50.659 -26.317 -33.376 1.00 32.69 186 PRO A O 1
ATOM 1457 N N . ILE A 1 187 ? 51.810 -25.035 -34.829 1.00 35.31 187 ILE A N 1
ATOM 1458 C CA . ILE A 1 187 ? 51.305 -23.738 -34.388 1.00 35.31 187 ILE A CA 1
ATOM 1459 C C . ILE A 1 187 ? 49.806 -23.738 -34.699 1.00 35.31 187 ILE A C 1
ATOM 1461 O O . ILE A 1 187 ? 49.400 -23.582 -35.849 1.00 35.31 187 ILE A O 1
ATOM 1465 N N . ILE A 1 188 ? 48.979 -23.971 -33.682 1.00 35.78 188 ILE A N 1
ATOM 1466 C CA . ILE A 1 188 ? 47.588 -23.543 -33.722 1.00 35.78 188 ILE A CA 1
ATOM 1467 C C . ILE A 1 188 ? 47.681 -22.037 -33.540 1.00 35.78 188 ILE A C 1
ATOM 1469 O O . ILE A 1 188 ? 47.993 -21.565 -32.449 1.00 35.78 188 ILE A O 1
ATOM 1473 N N . ASN A 1 189 ? 47.476 -21.295 -34.628 1.00 31.89 189 ASN A N 1
ATOM 1474 C CA . ASN A 1 189 ? 47.105 -19.894 -34.529 1.00 31.89 189 ASN A CA 1
ATOM 1475 C C . ASN A 1 189 ? 45.840 -19.843 -33.669 1.00 31.89 189 ASN A C 1
ATOM 1477 O O . ASN A 1 189 ? 44.735 -20.056 -34.165 1.00 31.89 189 ASN A O 1
ATOM 1481 N N . SER A 1 190 ? 45.999 -19.576 -32.376 1.00 34.38 190 SER A N 1
ATOM 1482 C CA . SER A 1 190 ? 44.972 -18.904 -31.602 1.00 34.38 190 SER A CA 1
ATOM 1483 C C . SER A 1 190 ? 44.906 -17.486 -32.153 1.00 34.38 190 SER A C 1
ATOM 1485 O O . SER A 1 190 ? 45.522 -16.564 -31.623 1.00 34.38 190 SER A O 1
ATOM 1487 N N . GLY A 1 191 ? 44.212 -17.335 -33.282 1.00 32.88 191 GLY A N 1
ATOM 1488 C CA . GLY A 1 191 ? 43.516 -16.093 -33.541 1.00 32.88 191 GLY A CA 1
ATOM 1489 C C . GLY A 1 191 ? 42.516 -15.953 -32.407 1.00 32.88 191 GLY A C 1
ATOM 1490 O O . GLY A 1 191 ? 41.428 -16.517 -32.461 1.00 32.88 191 GLY A O 1
ATOM 1491 N N . GLU A 1 192 ? 42.934 -15.291 -31.333 1.00 38.50 192 GLU A N 1
ATOM 1492 C CA . GLU A 1 192 ? 42.019 -14.573 -30.463 1.00 38.50 192 GLU A CA 1
ATOM 1493 C C . GLU A 1 192 ? 41.441 -13.449 -31.328 1.00 38.50 192 GLU A C 1
ATOM 1495 O O . GLU A 1 192 ? 41.879 -12.306 -31.279 1.00 38.50 192 GLU A O 1
ATOM 1500 N N . GLU A 1 193 ? 40.507 -13.800 -32.212 1.00 39.41 193 GLU A N 1
ATOM 1501 C CA . GLU A 1 193 ? 39.479 -12.848 -32.584 1.00 39.41 193 GLU A CA 1
ATOM 1502 C C . GLU A 1 193 ? 38.661 -12.696 -31.303 1.00 39.41 193 GLU A C 1
ATOM 1504 O O . GLU A 1 193 ? 37.914 -13.594 -30.905 1.00 39.41 193 GLU A O 1
ATOM 1509 N N . GLU A 1 194 ? 38.921 -11.610 -30.573 1.00 48.62 194 GLU A N 1
ATOM 1510 C CA . GLU A 1 194 ? 37.939 -11.038 -29.665 1.00 48.62 194 GLU A CA 1
ATOM 1511 C C . GLU A 1 194 ? 36.665 -10.870 -30.502 1.00 48.62 194 GLU A C 1
ATOM 1513 O O . GLU A 1 194 ? 36.521 -9.903 -31.241 1.00 48.62 194 GLU A O 1
ATOM 1518 N N . GLU A 1 195 ? 35.778 -11.873 -30.487 1.00 54.12 195 GLU A N 1
ATOM 1519 C CA . GLU A 1 195 ? 34.403 -11.676 -30.926 1.00 54.12 195 GLU A CA 1
ATOM 1520 C C . GLU A 1 195 ? 33.859 -10.606 -29.991 1.00 54.12 195 GLU A C 1
ATOM 1522 O O . GLU A 1 195 ? 33.517 -10.901 -28.839 1.00 54.12 195 GLU A O 1
ATOM 1527 N N . ASP A 1 196 ? 33.885 -9.364 -30.482 1.00 60.56 196 ASP A N 1
ATOM 1528 C CA . ASP A 1 196 ? 33.342 -8.185 -29.835 1.00 60.56 196 ASP A CA 1
ATOM 1529 C C . ASP A 1 196 ? 32.040 -8.601 -29.160 1.00 60.56 196 ASP A C 1
ATOM 1531 O O . ASP A 1 196 ? 31.140 -9.145 -29.807 1.00 60.56 196 ASP A O 1
ATOM 1535 N N . GLY A 1 197 ? 31.975 -8.436 -27.838 1.00 73.00 197 GLY A N 1
ATOM 1536 C CA . GLY A 1 197 ? 30.835 -8.816 -27.009 1.00 73.00 197 GLY A CA 1
ATOM 1537 C C . GLY A 1 197 ? 29.642 -7.916 -27.288 1.00 73.00 197 GLY A C 1
ATOM 1538 O O . GLY A 1 197 ? 29.134 -7.295 -26.378 1.00 73.00 19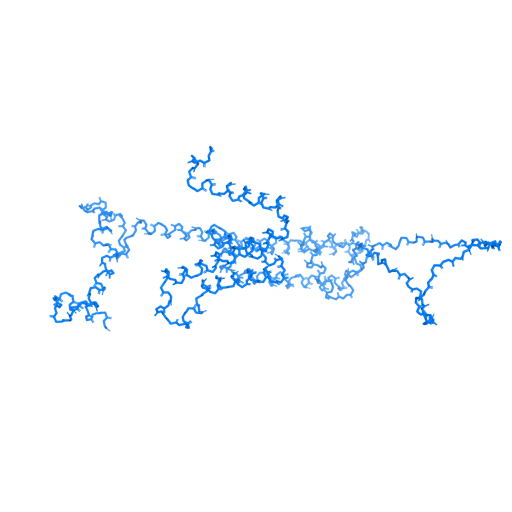7 GLY A O 1
ATOM 1539 N N . ILE A 1 198 ? 29.236 -7.781 -28.542 1.00 82.75 198 ILE A N 1
ATOM 1540 C CA . ILE A 1 198 ? 28.294 -6.819 -29.078 1.00 82.75 198 ILE A CA 1
ATOM 1541 C C . ILE A 1 198 ? 27.214 -7.628 -29.799 1.00 82.75 198 ILE A C 1
ATOM 1543 O O . ILE A 1 198 ? 27.473 -8.294 -30.801 1.00 82.75 198 ILE A O 1
ATOM 1547 N N . GLU A 1 199 ? 25.986 -7.595 -29.286 1.00 85.69 199 GLU A N 1
ATOM 1548 C CA . GLU A 1 199 ? 24.860 -8.371 -29.808 1.00 85.69 199 GLU A CA 1
ATOM 1549 C C . GLU A 1 199 ? 23.683 -7.470 -30.190 1.00 85.69 199 GLU A C 1
ATOM 1551 O O . GLU A 1 199 ? 23.368 -6.478 -29.528 1.00 85.69 199 GLU A O 1
ATOM 1556 N N . ARG A 1 200 ? 23.002 -7.831 -31.282 1.00 87.38 200 ARG A N 1
ATOM 1557 C CA . ARG A 1 200 ? 21.809 -7.131 -31.761 1.00 87.38 200 ARG A CA 1
ATOM 1558 C C . ARG A 1 200 ? 20.570 -7.636 -31.031 1.00 87.38 200 ARG A C 1
ATOM 1560 O O . ARG A 1 200 ? 20.156 -8.775 -31.209 1.00 87.38 200 ARG A O 1
ATOM 1567 N N . THR A 1 201 ? 19.926 -6.777 -30.247 1.00 86.94 201 THR A N 1
ATOM 1568 C CA . THR A 1 201 ? 18.834 -7.206 -29.349 1.00 86.94 201 THR A CA 1
ATOM 1569 C C . THR A 1 201 ? 17.428 -7.011 -29.942 1.00 86.94 201 THR A C 1
ATOM 1571 O O . THR A 1 201 ? 16.449 -7.518 -29.403 1.00 86.94 201 THR A O 1
ATOM 1574 N N . CYS A 1 202 ? 17.287 -6.310 -31.074 1.00 89.69 202 CYS A N 1
ATOM 1575 C CA . CYS A 1 202 ? 15.988 -5.970 -31.688 1.00 89.69 202 CYS A CA 1
ATOM 1576 C C . CYS A 1 202 ? 15.710 -6.759 -32.992 1.00 89.69 202 CYS A C 1
ATOM 1578 O O . CYS A 1 202 ? 15.161 -6.226 -33.953 1.00 89.69 202 CYS A O 1
ATOM 1580 N N . ASP A 1 203 ? 16.065 -8.049 -33.065 1.00 90.31 203 ASP A N 1
ATOM 1581 C CA . ASP A 1 203 ? 15.785 -8.855 -34.269 1.00 90.31 203 ASP A CA 1
ATOM 1582 C C . ASP A 1 203 ? 14.322 -9.262 -34.438 1.00 90.31 203 ASP A C 1
ATOM 1584 O O . ASP A 1 203 ? 13.832 -9.362 -35.567 1.00 90.31 203 ASP A O 1
ATOM 1588 N N . THR A 1 204 ? 13.612 -9.425 -33.323 1.00 93.19 204 THR A N 1
ATOM 1589 C CA . THR A 1 204 ? 12.166 -9.657 -33.281 1.00 93.19 204 THR A CA 1
ATOM 1590 C C . THR A 1 204 ? 11.476 -8.523 -32.533 1.00 93.19 204 THR A C 1
ATOM 1592 O O . THR A 1 204 ? 12.045 -7.941 -31.605 1.00 93.19 204 THR A O 1
ATOM 1595 N N . LEU A 1 205 ? 10.218 -8.237 -32.887 1.00 91.50 205 LEU A N 1
ATOM 1596 C CA . LEU A 1 205 ? 9.433 -7.198 -32.214 1.00 91.50 205 LEU A CA 1
ATOM 1597 C C . LEU A 1 205 ? 9.329 -7.451 -30.700 1.00 91.50 205 LEU A C 1
ATOM 1599 O O . LEU A 1 205 ? 9.440 -6.516 -29.913 1.00 91.50 205 LEU A O 1
ATOM 1603 N N . LEU A 1 206 ? 9.168 -8.714 -30.287 1.00 93.19 206 LEU A N 1
ATOM 1604 C CA . LEU A 1 206 ? 9.089 -9.085 -28.874 1.00 93.19 206 LEU A CA 1
ATOM 1605 C C . LEU A 1 206 ? 10.382 -8.743 -28.125 1.00 93.19 206 LEU A C 1
ATOM 1607 O O . LEU A 1 206 ? 10.321 -8.109 -27.073 1.00 93.19 206 LEU A O 1
ATOM 1611 N N . MET A 1 207 ? 11.543 -9.112 -28.676 1.00 91.94 207 MET A N 1
ATOM 1612 C CA . MET A 1 207 ? 12.833 -8.786 -28.058 1.00 91.94 207 MET A CA 1
ATOM 1613 C C . MET A 1 207 ? 13.071 -7.277 -28.024 1.00 91.94 207 MET A C 1
ATOM 1615 O O . MET A 1 207 ? 13.573 -6.764 -27.026 1.00 91.94 207 MET A O 1
ATOM 1619 N N . CYS A 1 208 ? 12.616 -6.543 -29.041 1.00 91.94 208 CYS A N 1
ATOM 1620 C CA . CYS A 1 208 ? 12.695 -5.087 -29.046 1.00 91.94 208 CYS A CA 1
ATOM 1621 C C . CYS A 1 208 ? 11.845 -4.453 -27.930 1.00 91.94 208 CYS A C 1
ATOM 1623 O O . CYS A 1 208 ? 12.323 -3.576 -27.213 1.00 91.94 208 CYS A O 1
ATOM 1625 N N . ILE A 1 209 ? 10.617 -4.939 -27.712 1.00 93.44 209 ILE A N 1
ATOM 1626 C CA . ILE A 1 209 ? 9.755 -4.487 -26.605 1.00 93.44 209 ILE A CA 1
ATOM 1627 C C . ILE A 1 209 ? 10.410 -4.775 -25.256 1.00 93.44 209 ILE A C 1
ATOM 1629 O O . ILE A 1 209 ? 10.484 -3.886 -24.412 1.00 93.44 209 ILE A O 1
ATOM 1633 N N . VAL A 1 210 ? 10.918 -5.994 -25.052 1.00 93.56 210 VAL A N 1
ATOM 1634 C CA . VAL A 1 210 ? 11.595 -6.377 -23.803 1.00 93.56 210 VAL A CA 1
ATOM 1635 C C . VAL A 1 210 ? 12.836 -5.515 -23.563 1.00 93.56 210 VAL A C 1
ATOM 1637 O O . VAL A 1 210 ? 13.048 -5.060 -22.440 1.00 93.56 210 VAL A O 1
ATOM 1640 N N . THR A 1 211 ? 13.613 -5.231 -24.609 1.00 91.94 211 THR A N 1
ATOM 1641 C CA . THR A 1 211 ? 14.817 -4.388 -24.532 1.00 91.94 211 THR A CA 1
ATOM 1642 C C . THR A 1 211 ? 14.470 -2.952 -24.143 1.00 91.94 211 THR A C 1
ATOM 1644 O O . THR A 1 211 ? 15.037 -2.422 -23.187 1.00 91.94 211 THR A O 1
ATOM 1647 N N . VAL A 1 212 ? 13.493 -2.327 -24.811 1.00 93.00 212 VAL A N 1
ATOM 1648 C CA . VAL A 1 212 ? 13.054 -0.956 -24.491 1.00 93.00 212 VAL A CA 1
ATOM 1649 C C . VAL A 1 212 ? 12.415 -0.886 -23.099 1.00 93.00 212 VAL A C 1
ATOM 1651 O O . VAL A 1 212 ? 12.664 0.065 -22.361 1.00 93.00 212 VAL A O 1
ATOM 1654 N N . LEU A 1 213 ? 11.632 -1.894 -22.705 1.00 92.94 213 LEU A N 1
ATOM 1655 C CA . LEU A 1 213 ? 10.990 -1.942 -21.391 1.00 92.94 213 LEU A CA 1
ATOM 1656 C C . LEU A 1 213 ? 12.013 -2.097 -20.259 1.00 92.94 213 LEU A C 1
ATOM 1658 O O . LEU A 1 213 ? 11.949 -1.364 -19.278 1.00 92.94 213 LEU A O 1
ATOM 1662 N N . ASN A 1 214 ? 12.944 -3.045 -20.378 1.00 91.06 214 ASN A N 1
ATOM 1663 C CA . ASN A 1 214 ? 13.923 -3.324 -19.330 1.00 91.06 214 ASN A CA 1
ATOM 1664 C C . ASN A 1 214 ? 15.003 -2.242 -19.285 1.00 91.06 214 ASN A C 1
ATOM 1666 O O . ASN A 1 214 ? 15.212 -1.622 -18.248 1.00 91.06 214 ASN A O 1
ATOM 1670 N N . GLN A 1 215 ? 15.666 -1.989 -20.412 1.00 90.06 215 GLN A N 1
ATOM 1671 C CA . GLN A 1 215 ? 16.834 -1.120 -20.444 1.00 90.06 215 GLN A CA 1
ATOM 1672 C C . GLN A 1 215 ? 16.446 0.354 -20.614 1.00 90.06 215 GLN A C 1
ATOM 1674 O O . GLN A 1 215 ? 16.999 1.217 -19.937 1.00 90.06 215 GLN A O 1
ATOM 1679 N N . GLY A 1 216 ? 15.442 0.644 -21.447 1.00 89.44 216 GLY A N 1
ATOM 1680 C CA . GLY A 1 216 ? 14.996 2.014 -21.712 1.00 89.44 216 GLY A CA 1
ATOM 1681 C C . GLY A 1 216 ? 14.295 2.684 -20.527 1.00 89.44 216 GLY A C 1
ATOM 1682 O O . GLY A 1 216 ? 14.490 3.878 -20.315 1.00 89.44 216 GLY A O 1
ATOM 1683 N N . LEU A 1 217 ? 13.519 1.948 -19.719 1.00 90.81 217 LEU A N 1
ATOM 1684 C CA . LEU A 1 217 ? 12.898 2.515 -18.509 1.00 90.81 217 LEU A CA 1
ATOM 1685 C C . LEU A 1 217 ? 13.850 2.569 -17.308 1.00 90.81 217 LEU A C 1
ATOM 1687 O O . LEU A 1 217 ? 13.746 3.478 -16.487 1.00 90.81 217 LEU A O 1
ATOM 1691 N N . ARG A 1 218 ? 14.765 1.600 -17.177 1.00 90.62 218 ARG A N 1
ATOM 1692 C CA . ARG A 1 218 ? 15.621 1.454 -15.987 1.00 90.62 218 ARG A CA 1
ATOM 1693 C C . ARG A 1 218 ? 16.861 2.345 -16.009 1.00 90.62 218 ARG A C 1
ATOM 1695 O O . ARG A 1 218 ? 17.299 2.766 -14.942 1.00 90.62 218 ARG A O 1
ATOM 1702 N N . ASN A 1 219 ? 17.413 2.645 -17.187 1.00 85.88 219 ASN A N 1
ATOM 1703 C CA . ASN A 1 219 ? 18.626 3.461 -17.322 1.00 85.88 219 ASN A CA 1
ATOM 1704 C C . ASN A 1 219 ? 18.434 4.950 -16.983 1.00 85.88 219 ASN A C 1
ATOM 1706 O O . ASN A 1 219 ? 19.412 5.683 -16.890 1.00 85.88 219 ASN A O 1
ATOM 1710 N N . GLY A 1 220 ? 17.200 5.415 -16.771 1.00 79.06 220 GLY A N 1
ATOM 1711 C CA . GLY A 1 220 ? 16.906 6.783 -16.331 1.00 79.06 220 GLY A CA 1
ATOM 1712 C C . GLY A 1 220 ? 16.989 7.850 -17.431 1.00 79.06 220 GLY A C 1
ATOM 1713 O O . GLY A 1 220 ? 16.137 8.732 -17.446 1.00 79.06 220 GLY A O 1
ATOM 1714 N N . GLY A 1 221 ? 17.931 7.758 -18.379 1.00 85.56 221 GLY A N 1
ATOM 1715 C CA . GLY A 1 221 ? 18.040 8.664 -19.540 1.00 85.56 221 GLY A CA 1
ATOM 1716 C C . GLY A 1 221 ? 17.169 8.277 -20.743 1.00 85.56 221 GLY A C 1
ATOM 1717 O O . GLY A 1 221 ? 17.071 9.019 -21.719 1.00 85.56 221 GLY A O 1
ATOM 1718 N N . GLY A 1 222 ? 16.457 7.152 -20.650 1.00 90.88 222 GLY A N 1
ATOM 1719 C CA . GLY A 1 222 ? 15.553 6.658 -21.681 1.00 90.88 222 GLY A CA 1
ATOM 1720 C C . GLY A 1 222 ? 16.198 5.626 -22.605 1.00 90.88 222 GLY A C 1
ATOM 1721 O O . GLY A 1 222 ? 17.279 5.100 -22.354 1.00 90.88 222 GLY A O 1
ATOM 1722 N N . VAL A 1 223 ? 15.508 5.322 -23.704 1.00 90.69 223 VAL A N 1
ATOM 1723 C CA . VAL A 1 223 ? 15.961 4.336 -24.694 1.00 90.69 223 VAL A CA 1
ATOM 1724 C C . VAL A 1 223 ? 17.228 4.787 -25.436 1.00 90.69 223 VAL A C 1
ATOM 1726 O O . VAL A 1 223 ? 18.014 3.945 -25.853 1.00 90.69 223 VAL A O 1
ATOM 1729 N N . GLY A 1 224 ? 17.474 6.097 -25.541 1.00 89.31 224 GLY A N 1
ATOM 1730 C CA . GLY A 1 224 ? 18.619 6.655 -26.264 1.00 89.31 224 GLY A CA 1
ATOM 1731 C C . GLY A 1 224 ? 19.989 6.232 -25.733 1.00 89.31 224 GLY A C 1
ATOM 1732 O O . GLY A 1 224 ? 20.926 6.133 -26.518 1.00 89.31 224 GLY A O 1
ATOM 1733 N N . ASP A 1 225 ? 20.084 5.903 -24.441 1.00 88.50 225 ASP A N 1
ATOM 1734 C CA . ASP A 1 225 ? 21.320 5.413 -23.811 1.00 88.50 225 ASP A CA 1
ATOM 1735 C C . ASP A 1 225 ? 21.654 3.961 -24.180 1.00 88.50 225 ASP A C 1
ATOM 1737 O O . ASP A 1 225 ? 22.762 3.495 -23.924 1.00 88.50 225 ASP A O 1
ATOM 1741 N N . VAL A 1 226 ? 20.684 3.227 -24.731 1.00 87.75 226 VAL A N 1
ATOM 1742 C CA . VAL A 1 226 ? 20.818 1.810 -25.102 1.00 87.75 226 VAL A CA 1
ATOM 1743 C C . VAL A 1 226 ? 21.248 1.654 -26.549 1.00 87.75 226 VAL A C 1
ATOM 1745 O O . VAL A 1 226 ? 21.954 0.711 -26.884 1.00 87.75 226 VAL A O 1
ATOM 1748 N N . LEU A 1 227 ? 20.795 2.554 -27.419 1.00 89.56 227 LEU A N 1
ATOM 1749 C CA . LEU A 1 227 ? 21.174 2.513 -28.821 1.00 89.56 227 LEU A CA 1
ATOM 1750 C C . LEU A 1 227 ? 22.558 3.128 -29.032 1.00 89.56 227 LEU A C 1
ATOM 1752 O O . LEU A 1 227 ? 23.035 3.975 -28.272 1.00 89.56 227 LEU A O 1
ATOM 1756 N N . ARG A 1 228 ? 23.170 2.753 -30.153 1.00 89.81 228 ARG A N 1
ATOM 1757 C CA . ARG A 1 228 ? 24.413 3.357 -30.630 1.00 89.81 228 ARG A CA 1
ATOM 1758 C C . ARG A 1 228 ? 24.256 4.875 -30.806 1.00 89.81 228 ARG A C 1
ATOM 1760 O O . ARG A 1 228 ? 23.241 5.373 -31.295 1.00 89.81 228 ARG A O 1
ATOM 1767 N N . LYS A 1 229 ? 25.311 5.620 -30.462 1.00 88.44 229 LYS A N 1
ATOM 1768 C CA . LYS A 1 229 ? 25.400 7.070 -30.691 1.00 88.44 229 LYS A CA 1
ATOM 1769 C C . LYS A 1 229 ? 25.594 7.348 -32.197 1.00 88.44 229 LYS A C 1
ATOM 1771 O O . LYS A 1 229 ? 26.607 6.902 -32.741 1.00 88.44 229 LYS A O 1
ATOM 1776 N N . PRO A 1 230 ? 24.673 8.061 -32.875 1.00 87.00 230 PRO A N 1
ATOM 1777 C CA . PRO A 1 230 ? 24.780 8.343 -34.310 1.00 87.00 230 PRO A CA 1
ATOM 1778 C C . PRO A 1 230 ? 25.842 9.415 -34.608 1.00 87.00 230 PRO A C 1
ATOM 1780 O O . PRO A 1 230 ? 26.103 10.293 -33.778 1.00 87.00 230 PRO A O 1
ATOM 1783 N N . SER A 1 231 ? 26.425 9.383 -35.810 1.00 89.81 231 SER A N 1
ATOM 1784 C CA . SER A 1 231 ? 27.266 10.483 -36.308 1.00 89.81 231 SER A CA 1
ATOM 1785 C C . SER A 1 231 ? 26.418 11.670 -36.789 1.00 89.81 231 SER A C 1
ATOM 1787 O O . SER A 1 231 ? 25.257 11.513 -37.164 1.00 89.81 231 SER A O 1
ATOM 1789 N N . LYS A 1 232 ? 27.007 12.872 -36.820 1.00 88.44 232 LYS A N 1
ATOM 1790 C CA . LYS A 1 232 ? 26.339 14.115 -37.257 1.00 88.44 232 LYS A CA 1
ATOM 1791 C C . LYS A 1 232 ? 25.959 14.113 -38.741 1.00 88.44 232 LYS A C 1
ATOM 1793 O O . LYS A 1 232 ? 25.041 14.830 -39.125 1.00 88.44 232 LYS A O 1
ATOM 1798 N N . ASP A 1 233 ? 26.669 13.329 -39.548 1.00 89.25 233 ASP A N 1
ATOM 1799 C CA . ASP A 1 233 ? 26.513 13.286 -41.006 1.00 89.25 233 ASP A CA 1
ATOM 1800 C C . ASP A 1 233 ? 25.435 12.285 -41.464 1.00 89.25 233 ASP A C 1
ATOM 1802 O O . ASP A 1 233 ? 25.116 12.204 -42.650 1.00 89.25 233 ASP A O 1
ATOM 1806 N N . GLU A 1 234 ? 24.863 11.506 -40.538 1.00 89.31 234 GLU A N 1
ATOM 1807 C CA . GLU A 1 234 ? 23.822 10.527 -40.851 1.00 89.31 234 GLU A CA 1
ATOM 1808 C C . GLU A 1 234 ? 22.482 11.236 -41.151 1.00 89.31 234 GLU A C 1
ATOM 1810 O O . GLU A 1 234 ? 22.033 12.078 -40.367 1.00 89.31 234 GLU A O 1
ATOM 1815 N N . PRO A 1 235 ? 21.768 10.880 -42.239 1.00 87.12 235 PRO A N 1
ATOM 1816 C CA . PRO A 1 235 ? 20.544 11.580 -42.654 1.00 87.12 235 PRO A CA 1
ATOM 1817 C C . PRO A 1 235 ? 19.401 11.462 -41.631 1.00 87.12 235 PRO A C 1
ATOM 1819 O O . PRO A 1 235 ? 18.505 12.303 -41.591 1.00 87.12 235 PRO A O 1
ATOM 1822 N N . LEU A 1 236 ? 19.437 10.427 -40.786 1.00 88.25 236 LEU A N 1
ATOM 1823 C CA . LEU A 1 236 ? 18.446 10.146 -39.745 1.00 88.25 236 LEU A CA 1
ATOM 1824 C C . LEU A 1 236 ? 18.830 10.721 -38.372 1.00 88.25 236 LEU A C 1
ATOM 1826 O O . LEU A 1 236 ? 18.083 10.529 -37.413 1.00 88.25 236 LEU A O 1
ATOM 1830 N N . PHE A 1 237 ? 19.936 11.470 -38.261 1.00 90.94 237 PHE A N 1
ATOM 1831 C CA . PHE A 1 237 ? 20.408 12.032 -36.991 1.00 90.94 237 PHE A CA 1
ATOM 1832 C C . PHE A 1 237 ? 19.330 12.869 -36.283 1.00 90.94 237 PHE A C 1
ATOM 1834 O O . PHE A 1 237 ? 19.045 12.668 -35.104 1.00 90.94 237 PHE A O 1
ATOM 1841 N N . ALA A 1 238 ? 18.666 13.774 -37.010 1.00 90.88 238 ALA A N 1
ATOM 1842 C CA . ALA A 1 238 ? 17.623 14.624 -36.432 1.00 90.88 238 ALA A CA 1
ATOM 1843 C C . ALA A 1 238 ? 16.400 13.813 -35.966 1.00 90.88 238 ALA A C 1
ATOM 1845 O O . ALA A 1 238 ? 15.877 14.051 -34.877 1.00 90.88 238 ALA A O 1
ATOM 1846 N N . ALA A 1 239 ? 15.970 12.825 -36.758 1.00 91.50 239 ALA A N 1
ATOM 1847 C CA . ALA A 1 239 ? 14.860 11.944 -36.399 1.00 91.50 239 ALA A CA 1
ATOM 1848 C C . ALA A 1 239 ? 15.188 11.094 -35.159 1.00 91.50 239 ALA A C 1
ATOM 1850 O O . ALA A 1 239 ? 14.338 10.937 -34.283 1.00 91.50 239 ALA A O 1
ATOM 1851 N N . ARG A 1 240 ? 16.436 10.616 -35.047 1.00 92.06 240 ARG A N 1
ATOM 1852 C CA . ARG A 1 240 ? 16.954 9.877 -33.888 1.00 92.06 240 ARG A CA 1
ATOM 1853 C C . ARG A 1 240 ? 16.888 10.709 -32.608 1.00 92.06 240 ARG A C 1
ATOM 1855 O O . ARG A 1 240 ? 16.328 10.251 -31.616 1.00 92.06 240 ARG A O 1
ATOM 1862 N N . VAL A 1 241 ? 17.384 11.947 -32.648 1.00 92.69 241 VAL A N 1
ATOM 1863 C CA . VAL A 1 241 ? 17.356 12.862 -31.492 1.00 92.69 241 VAL A CA 1
ATOM 1864 C C . VAL A 1 241 ? 15.921 13.159 -31.055 1.00 92.69 241 VAL A C 1
ATOM 1866 O O . VAL A 1 241 ? 15.622 13.135 -29.863 1.00 92.69 241 VAL A O 1
ATOM 1869 N N . VAL A 1 242 ? 15.010 13.402 -32.004 1.00 94.19 242 VAL A N 1
ATOM 1870 C CA . VAL A 1 242 ? 13.590 13.629 -31.692 1.00 94.19 242 VAL A CA 1
ATOM 1871 C C . VAL A 1 242 ? 12.958 12.388 -31.060 1.00 94.19 242 VAL A C 1
ATOM 1873 O O . VAL A 1 242 ? 12.237 12.522 -30.074 1.00 94.19 242 VAL A O 1
ATOM 1876 N N . TYR A 1 243 ? 13.247 11.191 -31.572 1.00 94.69 243 TYR A N 1
ATOM 1877 C CA . TYR A 1 243 ? 12.759 9.934 -31.000 1.00 94.69 243 TYR A CA 1
ATOM 1878 C C . TYR A 1 243 ? 13.216 9.749 -29.543 1.00 94.69 243 TYR A C 1
ATOM 1880 O O . TYR A 1 243 ? 12.387 9.465 -28.676 1.00 94.69 243 TYR A O 1
ATOM 1888 N N . ASP A 1 244 ? 14.501 9.976 -29.255 1.00 94.25 244 ASP A N 1
ATOM 1889 C CA . ASP A 1 244 ? 15.052 9.831 -27.902 1.00 94.25 244 ASP A CA 1
ATOM 1890 C C . ASP A 1 244 ? 14.462 10.861 -26.927 1.00 94.25 244 ASP A C 1
ATOM 1892 O O . ASP A 1 244 ? 14.045 10.505 -25.821 1.00 94.25 244 ASP A O 1
ATOM 1896 N N . LEU A 1 245 ? 14.347 12.126 -27.349 1.00 94.31 245 LEU A N 1
ATOM 1897 C CA . LEU A 1 245 ? 13.743 13.185 -26.536 1.00 94.31 245 LEU A CA 1
ATOM 1898 C C . LEU A 1 245 ? 12.257 12.924 -26.270 1.00 94.31 245 LEU A C 1
ATOM 1900 O O . LEU A 1 245 ? 11.802 13.092 -25.138 1.00 94.31 245 LEU A O 1
ATOM 1904 N N . LEU A 1 246 ? 11.495 12.492 -27.279 1.00 95.31 246 LEU A N 1
ATOM 1905 C CA . LEU A 1 246 ? 10.079 12.163 -27.108 1.00 95.31 246 LEU A CA 1
ATOM 1906 C C . LEU A 1 246 ? 9.891 10.997 -26.140 1.00 95.31 246 LEU A C 1
ATOM 1908 O O . LEU A 1 246 ? 9.033 11.081 -25.261 1.00 95.31 246 LEU A O 1
ATOM 1912 N N . PHE A 1 247 ? 10.700 9.942 -26.256 1.00 95.31 247 PHE A N 1
ATOM 1913 C CA . PHE A 1 247 ? 10.651 8.825 -25.317 1.00 95.31 247 PHE A CA 1
ATOM 1914 C C . PHE A 1 247 ? 10.951 9.292 -23.887 1.00 95.31 247 PHE A C 1
ATOM 1916 O O . PHE A 1 247 ? 10.193 8.984 -22.966 1.00 95.31 247 PHE A O 1
ATOM 1923 N N . TYR A 1 248 ? 12.013 10.078 -23.699 1.00 95.25 248 TYR A N 1
ATOM 1924 C CA . TYR A 1 248 ? 12.407 10.586 -22.387 1.00 95.25 248 TYR A CA 1
ATOM 1925 C C . TYR A 1 248 ? 11.323 11.470 -21.750 1.00 95.25 248 TYR A C 1
ATOM 1927 O O . TYR A 1 248 ? 10.879 11.205 -20.631 1.00 95.25 248 TYR A O 1
ATOM 1935 N N . PHE A 1 249 ? 10.833 12.488 -22.461 1.00 95.81 249 PHE A N 1
ATOM 1936 C CA . PHE A 1 249 ? 9.825 13.395 -21.908 1.00 95.81 249 PHE A CA 1
ATOM 1937 C C . PHE A 1 249 ? 8.482 12.701 -21.667 1.00 95.81 249 PHE A C 1
ATOM 1939 O O . PHE A 1 249 ? 7.873 12.889 -20.615 1.00 95.81 249 PHE A O 1
ATOM 1946 N N . ILE A 1 250 ? 8.006 11.889 -22.611 1.00 95.50 250 ILE A N 1
ATOM 1947 C CA . ILE A 1 250 ? 6.679 11.277 -22.497 1.00 95.50 250 ILE A CA 1
ATOM 1948 C C . ILE A 1 250 ? 6.708 10.114 -21.503 1.00 95.50 250 ILE A C 1
ATOM 1950 O O . ILE A 1 250 ? 5.916 10.083 -20.563 1.00 95.50 250 ILE A O 1
ATOM 1954 N N . VAL A 1 251 ? 7.609 9.149 -21.676 1.00 94.62 251 VAL A N 1
ATOM 1955 C CA . VAL A 1 251 ? 7.557 7.895 -20.913 1.00 94.62 251 VAL A CA 1
ATOM 1956 C C . VAL A 1 251 ? 8.211 8.041 -19.538 1.00 94.62 251 VAL A C 1
ATOM 1958 O O . VAL A 1 251 ? 7.629 7.623 -18.537 1.00 94.62 251 VAL A O 1
ATOM 1961 N N . ILE A 1 252 ? 9.387 8.668 -19.453 1.00 93.00 252 ILE A N 1
ATOM 1962 C CA . ILE A 1 252 ? 10.096 8.812 -18.173 1.00 93.00 252 ILE A CA 1
ATOM 1963 C C . ILE A 1 252 ? 9.523 9.989 -17.380 1.00 93.00 252 ILE A C 1
ATOM 1965 O O . ILE A 1 252 ? 9.028 9.804 -16.270 1.00 93.00 252 ILE A O 1
ATOM 1969 N N . ILE A 1 253 ? 9.539 11.201 -17.941 1.00 94.62 253 ILE A N 1
ATOM 1970 C CA . ILE A 1 253 ? 9.168 12.399 -17.174 1.00 94.62 253 ILE A CA 1
ATOM 1971 C C . ILE A 1 253 ? 7.669 12.474 -16.897 1.00 94.62 253 ILE A C 1
ATOM 1973 O O . ILE A 1 253 ? 7.295 12.794 -15.773 1.00 94.62 253 ILE A O 1
ATOM 1977 N N . ILE A 1 254 ? 6.802 12.204 -17.873 1.00 95.62 254 ILE A N 1
ATOM 1978 C CA . ILE A 1 254 ? 5.353 12.319 -17.655 1.00 95.62 254 ILE A CA 1
ATOM 1979 C C . ILE A 1 254 ? 4.805 11.043 -17.012 1.00 95.62 254 ILE A C 1
ATOM 1981 O O . ILE A 1 254 ? 4.248 11.102 -15.918 1.00 95.62 254 ILE A O 1
ATOM 1985 N N . VAL A 1 255 ? 4.955 9.882 -17.656 1.00 94.94 255 VAL A N 1
ATOM 1986 C CA . VAL A 1 255 ? 4.243 8.666 -17.226 1.00 94.94 255 VAL A CA 1
ATOM 1987 C C . VAL A 1 255 ? 4.787 8.093 -15.915 1.00 94.94 255 VAL A C 1
ATOM 1989 O O . VAL A 1 255 ? 3.996 7.798 -15.015 1.00 94.94 255 VAL A O 1
ATOM 1992 N N . LEU A 1 256 ? 6.109 7.964 -15.757 1.00 92.06 256 LEU A N 1
ATOM 1993 C CA . LEU A 1 256 ? 6.687 7.393 -14.532 1.00 92.06 256 LEU A CA 1
ATOM 1994 C C . LEU A 1 256 ? 6.441 8.296 -13.311 1.00 92.06 256 LEU A C 1
ATOM 1996 O O . LEU A 1 256 ? 6.059 7.806 -12.246 1.00 92.06 256 LEU A O 1
ATOM 2000 N N . ASN A 1 257 ? 6.561 9.619 -13.472 1.00 94.44 257 ASN A N 1
ATOM 2001 C CA . ASN A 1 257 ? 6.247 10.561 -12.393 1.00 94.44 257 ASN A CA 1
ATOM 2002 C C . ASN A 1 257 ? 4.747 10.658 -12.101 1.00 94.44 257 ASN A C 1
ATOM 2004 O O . ASN A 1 257 ? 4.387 10.962 -10.967 1.00 94.44 257 ASN A O 1
ATOM 2008 N N . LEU A 1 258 ? 3.863 10.355 -13.059 1.00 95.19 258 LEU A N 1
ATOM 2009 C CA . LEU A 1 258 ? 2.427 10.251 -12.788 1.00 95.19 258 LEU A CA 1
ATOM 2010 C C . LEU A 1 258 ? 2.142 9.108 -11.805 1.00 95.19 258 LEU A C 1
ATOM 2012 O O . LEU A 1 258 ? 1.351 9.294 -10.882 1.00 95.19 258 LEU A O 1
ATOM 2016 N N . ILE A 1 259 ? 2.815 7.957 -11.939 1.00 95.06 259 ILE A N 1
ATOM 2017 C CA . ILE A 1 259 ? 2.676 6.835 -10.989 1.00 95.06 259 ILE A CA 1
ATOM 2018 C C . ILE A 1 259 ? 3.072 7.277 -9.576 1.00 95.06 259 ILE A C 1
ATOM 2020 O O . ILE A 1 259 ? 2.303 7.076 -8.633 1.00 95.06 259 ILE A O 1
ATOM 2024 N N . PHE A 1 260 ? 4.233 7.921 -9.423 1.00 94.12 260 PHE A N 1
ATOM 2025 C CA . PHE A 1 260 ? 4.656 8.462 -8.128 1.00 94.12 260 PHE A CA 1
ATOM 2026 C C . PHE A 1 260 ? 3.709 9.552 -7.615 1.00 94.12 260 PHE A C 1
ATOM 2028 O O . PHE A 1 260 ? 3.398 9.566 -6.427 1.00 94.12 260 PHE A O 1
ATOM 2035 N N . GLY A 1 261 ? 3.194 10.410 -8.498 1.00 95.81 261 GLY A N 1
ATOM 2036 C CA . GLY A 1 261 ? 2.212 11.441 -8.168 1.00 95.81 261 GLY A CA 1
ATOM 2037 C C . GLY A 1 261 ? 0.939 10.857 -7.555 1.00 95.81 261 GLY A C 1
ATOM 2038 O O . GLY A 1 261 ? 0.525 11.297 -6.487 1.00 95.81 261 GLY A O 1
ATOM 2039 N N . VAL A 1 262 ? 0.377 9.803 -8.158 1.00 96.00 262 VAL A N 1
ATOM 2040 C CA . VAL A 1 262 ? -0.797 9.092 -7.615 1.00 96.00 262 VAL A CA 1
ATOM 2041 C C . VAL A 1 262 ? -0.491 8.475 -6.246 1.00 96.00 262 VAL A C 1
ATOM 2043 O O . VAL A 1 262 ? -1.322 8.538 -5.340 1.00 96.00 262 VAL A O 1
ATOM 2046 N N . ILE A 1 263 ? 0.700 7.897 -6.056 1.00 95.31 263 ILE A N 1
ATOM 2047 C CA . ILE A 1 263 ? 1.100 7.320 -4.761 1.00 95.31 263 ILE A CA 1
ATOM 2048 C C . ILE A 1 263 ? 1.241 8.414 -3.689 1.00 95.31 263 ILE A C 1
ATOM 2050 O O . ILE A 1 263 ? 0.782 8.227 -2.563 1.00 95.31 263 ILE A O 1
ATOM 2054 N N . ILE A 1 264 ? 1.833 9.563 -4.011 1.00 95.62 264 ILE A N 1
ATOM 2055 C CA . ILE A 1 264 ? 1.975 10.679 -3.062 1.00 95.62 264 ILE A CA 1
ATOM 2056 C C . ILE A 1 264 ? 0.600 11.232 -2.670 1.00 95.62 264 ILE A C 1
ATOM 2058 O O . ILE A 1 264 ? 0.346 11.439 -1.482 1.00 95.62 264 ILE A O 1
ATOM 2062 N N . ASP A 1 265 ? -0.299 11.394 -3.639 1.00 96.31 265 ASP A N 1
ATOM 2063 C CA . ASP A 1 265 ? -1.670 11.862 -3.412 1.00 96.31 265 ASP A CA 1
ATOM 2064 C C . ASP A 1 265 ? -2.440 10.912 -2.479 1.00 96.31 265 ASP A C 1
ATOM 2066 O O .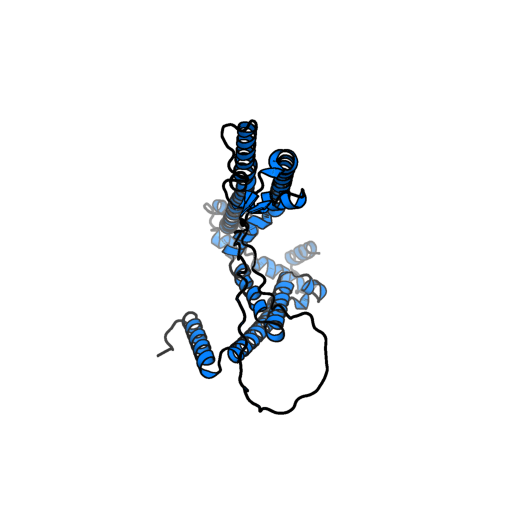 ASP A 1 265 ? -2.934 11.311 -1.425 1.00 96.31 265 ASP A O 1
ATOM 2070 N N . THR A 1 266 ? -2.395 9.601 -2.750 1.00 95.00 266 THR A N 1
ATOM 2071 C CA . THR A 1 266 ? -3.021 8.599 -1.863 1.00 95.00 266 THR A CA 1
ATOM 2072 C C . THR A 1 266 ? -2.462 8.599 -0.442 1.00 95.00 266 THR A C 1
ATOM 2074 O O . THR A 1 266 ? -3.179 8.294 0.516 1.00 95.00 266 THR A O 1
ATOM 2077 N N . PHE A 1 267 ? -1.172 8.900 -0.283 1.00 93.38 267 PHE A N 1
ATOM 2078 C CA . PHE A 1 267 ? -0.537 8.971 1.025 1.00 93.38 267 PHE A CA 1
ATOM 2079 C C . PHE A 1 267 ? -1.014 10.206 1.801 1.00 93.38 267 PHE A C 1
ATOM 2081 O O . PHE A 1 267 ? -1.295 10.110 3.001 1.00 93.38 267 PHE A O 1
ATOM 2088 N N . ALA A 1 268 ? -1.169 11.343 1.116 1.00 94.44 268 ALA A N 1
ATOM 2089 C CA . ALA A 1 268 ? -1.753 12.558 1.678 1.00 94.44 268 ALA A CA 1
ATOM 2090 C C . ALA A 1 268 ? -3.223 12.350 2.088 1.00 94.44 268 ALA A C 1
ATOM 2092 O O . ALA A 1 268 ? -3.614 12.746 3.193 1.00 94.44 268 ALA A O 1
ATOM 2093 N N . ASP A 1 269 ? -4.007 11.644 1.272 1.00 95.12 269 ASP A N 1
ATOM 2094 C CA . ASP A 1 269 ? -5.396 11.283 1.577 1.00 95.12 269 ASP A CA 1
ATOM 2095 C C . ASP A 1 269 ? -5.504 10.410 2.828 1.00 95.12 269 ASP A C 1
ATOM 2097 O O . ASP A 1 269 ? -6.274 10.703 3.745 1.00 95.12 269 ASP A O 1
ATOM 2101 N N . LEU A 1 270 ? -4.705 9.339 2.911 1.00 92.44 270 LEU A N 1
ATOM 2102 C CA . LEU A 1 270 ? -4.703 8.439 4.069 1.00 92.44 270 LEU A CA 1
ATOM 2103 C C . LEU A 1 270 ? -4.339 9.167 5.365 1.00 92.44 270 LEU A C 1
ATOM 2105 O O . LEU A 1 270 ? -4.922 8.885 6.417 1.00 92.44 270 LEU A O 1
ATOM 2109 N N . ARG A 1 271 ? -3.402 10.117 5.295 1.00 92.81 271 ARG A N 1
ATOM 2110 C CA . ARG A 1 271 ? -3.034 10.962 6.433 1.00 92.81 271 ARG A CA 1
ATOM 2111 C C . ARG A 1 271 ? -4.193 11.867 6.850 1.00 92.81 271 ARG A C 1
ATOM 2113 O O . ARG A 1 271 ? -4.522 11.910 8.035 1.00 92.81 271 ARG A O 1
ATOM 2120 N N . SER A 1 272 ? -4.819 12.541 5.889 1.00 95.81 272 SER A N 1
ATOM 2121 C CA . SER A 1 272 ? -5.935 13.463 6.128 1.00 95.81 272 SER A CA 1
ATOM 2122 C C . SER A 1 272 ? -7.150 12.740 6.709 1.00 95.81 272 SER A C 1
ATOM 2124 O O . SER A 1 272 ? -7.759 13.210 7.667 1.00 95.81 272 SER A O 1
ATOM 2126 N N . GLU A 1 273 ? -7.463 11.541 6.215 1.00 94.38 273 GLU A N 1
ATOM 2127 C CA . GLU A 1 273 ? -8.529 10.711 6.776 1.00 94.38 273 GLU A CA 1
ATOM 2128 C C . GLU A 1 273 ? -8.240 10.230 8.194 1.00 94.38 273 GLU A C 1
ATOM 2130 O O . GLU A 1 273 ? -9.148 10.219 9.028 1.00 94.38 273 GLU A O 1
ATOM 2135 N N . LYS A 1 274 ? -7.002 9.805 8.480 1.00 92.19 274 LYS A N 1
ATOM 2136 C CA . LYS A 1 274 ? -6.617 9.403 9.838 1.00 92.19 274 LYS A CA 1
ATOM 2137 C C . LYS A 1 274 ? -6.776 10.579 10.799 1.00 92.19 274 LYS A C 1
ATOM 2139 O O . LYS A 1 274 ? -7.407 10.419 11.840 1.00 92.19 274 LYS A O 1
ATOM 2144 N N . GLN A 1 275 ? -6.284 11.756 10.415 1.00 95.50 275 GLN A N 1
ATOM 2145 C CA . GLN A 1 275 ? -6.412 12.972 11.214 1.00 95.50 275 GLN A CA 1
ATOM 2146 C C . GLN A 1 275 ? -7.881 13.355 11.435 1.00 95.50 275 GLN A C 1
ATOM 2148 O O . GLN A 1 275 ? -8.276 13.577 12.575 1.00 95.50 275 GLN A O 1
ATOM 2153 N N . LYS A 1 276 ? -8.712 13.330 10.386 1.00 96.44 276 LYS A N 1
ATOM 2154 C CA . LYS A 1 276 ? -10.153 13.609 10.489 1.00 96.44 276 LYS A CA 1
ATOM 2155 C C . LYS A 1 276 ? -10.872 12.627 11.418 1.00 96.44 276 LYS A C 1
ATOM 2157 O O . LYS A 1 276 ? -11.730 13.029 12.196 1.00 96.44 276 LYS A O 1
ATOM 2162 N N . LYS A 1 277 ? -10.534 11.334 11.366 1.00 95.38 277 LYS A N 1
ATOM 2163 C CA . LYS A 1 277 ? -11.106 10.326 12.277 1.00 95.38 277 LYS A CA 1
ATOM 2164 C C . LYS A 1 277 ? -10.705 10.575 13.728 1.00 95.38 277 LYS A C 1
ATOM 2166 O O . LYS A 1 277 ? -11.553 10.472 14.610 1.00 95.38 277 LYS A O 1
ATOM 2171 N N . GLU A 1 278 ? -9.438 10.895 13.976 1.00 94.88 278 GLU A N 1
ATOM 2172 C CA . GLU A 1 278 ? -8.953 11.225 15.320 1.00 94.88 278 GLU A CA 1
ATOM 2173 C C . GLU A 1 278 ? -9.572 12.518 15.859 1.00 94.88 278 GLU A C 1
ATOM 2175 O O . GLU A 1 278 ? -9.837 12.610 17.056 1.00 94.88 278 GLU A O 1
ATOM 2180 N N . GLU A 1 279 ? -9.824 13.496 14.991 1.00 95.38 279 GLU A N 1
ATOM 2181 C CA . GLU A 1 279 ? -10.523 14.730 15.333 1.00 95.38 279 GLU A CA 1
ATOM 2182 C C . GLU A 1 279 ? -11.973 14.448 15.728 1.00 95.38 279 GLU A C 1
ATOM 2184 O O . GLU A 1 279 ? -12.339 14.732 16.865 1.00 95.38 279 GLU A O 1
ATOM 2189 N N . ILE A 1 280 ? -12.756 13.791 14.863 1.00 96.00 280 ILE A N 1
ATOM 2190 C CA . ILE A 1 280 ? -14.163 13.443 15.140 1.00 96.00 280 ILE A CA 1
ATOM 2191 C C . ILE A 1 280 ? -14.282 12.640 16.440 1.00 96.00 280 ILE A C 1
ATOM 2193 O O . ILE A 1 280 ? -15.149 12.926 17.259 1.00 96.00 280 ILE A O 1
ATOM 2197 N N . LEU A 1 281 ? -13.387 11.674 16.677 1.00 93.06 281 LEU A N 1
ATOM 2198 C CA . LEU A 1 281 ? -13.389 10.873 17.906 1.00 93.06 281 LEU A CA 1
ATOM 2199 C C . LEU A 1 281 ? -13.172 11.719 19.174 1.00 93.06 281 LEU A C 1
ATOM 2201 O O . LEU A 1 281 ? -13.656 11.358 20.245 1.00 93.06 281 LEU A O 1
ATOM 2205 N N . LYS A 1 282 ? -12.423 12.824 19.077 1.00 93.00 282 LYS A N 1
ATOM 2206 C CA . LYS A 1 282 ? -12.127 13.715 20.209 1.00 93.00 282 LYS A CA 1
ATOM 2207 C C . LYS A 1 282 ? -13.163 14.821 20.372 1.00 93.00 282 LYS A C 1
ATOM 2209 O O . LYS A 1 282 ? -13.391 15.263 21.500 1.00 93.00 282 LYS A O 1
ATOM 2214 N N . THR A 1 283 ? -13.742 15.306 19.281 1.00 94.94 283 THR A N 1
ATOM 2215 C CA . THR A 1 283 ? -14.609 16.490 19.282 1.00 94.94 283 THR A CA 1
ATOM 2216 C C . THR A 1 283 ? -16.086 16.152 19.240 1.00 94.94 283 THR A C 1
ATOM 2218 O O . THR A 1 283 ? -16.879 17.000 19.611 1.00 94.94 283 THR A O 1
ATOM 2221 N N . THR A 1 284 ? -16.476 14.951 18.822 1.00 96.00 284 THR A N 1
ATOM 2222 C CA . THR A 1 284 ? -17.882 14.588 18.614 1.00 96.00 284 THR A CA 1
ATOM 2223 C C . THR A 1 284 ? -18.282 13.433 19.527 1.00 96.00 284 THR A C 1
ATOM 2225 O O . THR A 1 284 ? -17.552 12.453 19.672 1.00 96.00 284 THR A O 1
ATOM 2228 N N . CYS A 1 285 ? -19.453 13.522 20.158 1.00 95.38 285 CYS A N 1
ATOM 2229 C CA . CYS A 1 285 ? -19.983 12.434 20.979 1.00 95.38 285 CYS A CA 1
ATOM 2230 C C . CYS A 1 285 ? -20.482 11.270 20.103 1.00 95.38 285 CYS A C 1
ATOM 2232 O O . CYS A 1 285 ? -21.265 11.474 19.178 1.00 95.38 285 CYS A O 1
ATOM 2234 N N . PHE A 1 286 ? -20.078 10.035 20.431 1.00 96.19 286 PHE A N 1
ATOM 2235 C CA . PHE A 1 286 ? -20.392 8.823 19.656 1.00 96.19 286 PHE A CA 1
ATOM 2236 C C . PHE A 1 286 ? -21.897 8.523 19.541 1.00 96.19 286 PHE A C 1
ATOM 2238 O O . PHE A 1 286 ? -22.328 7.951 18.545 1.00 96.19 286 PHE A O 1
ATOM 2245 N N . ILE A 1 287 ? -22.688 8.896 20.551 1.00 95.88 287 ILE A N 1
ATOM 2246 C CA . ILE A 1 287 ? -24.116 8.557 20.622 1.00 95.88 287 ILE A CA 1
ATOM 2247 C C . ILE A 1 287 ? -24.990 9.643 19.990 1.00 95.88 287 ILE A C 1
ATOM 2249 O O . ILE A 1 287 ? -25.812 9.346 19.130 1.00 95.88 287 ILE A O 1
ATOM 2253 N N . CYS A 1 288 ? -24.830 10.901 20.409 1.00 95.06 288 CYS A N 1
ATOM 2254 C CA . CYS A 1 288 ? -25.701 11.995 19.966 1.00 95.06 288 CYS A CA 1
ATOM 2255 C C . CYS A 1 288 ? -25.155 12.803 18.784 1.00 95.06 288 CYS A C 1
ATOM 2257 O O . CYS A 1 288 ? -25.889 13.616 18.231 1.00 95.06 288 CYS A O 1
ATOM 2259 N N . GLY A 1 289 ? -23.882 12.629 18.413 1.00 95.38 289 GLY A N 1
ATOM 2260 C CA . GLY A 1 289 ? -23.262 13.377 17.319 1.00 95.38 289 GLY A CA 1
ATOM 2261 C C . GLY A 1 289 ? -23.032 14.864 17.609 1.00 95.38 289 GLY A C 1
ATOM 2262 O O . GLY A 1 289 ? -22.716 15.609 16.689 1.00 95.38 289 GLY A O 1
ATOM 2263 N N . LEU A 1 290 ? -23.196 15.315 18.860 1.00 94.75 290 LEU A N 1
ATOM 2264 C CA . LEU A 1 290 ? -22.924 16.702 19.232 1.00 94.75 290 LEU A CA 1
ATOM 2265 C C . LEU A 1 290 ? -21.421 16.961 19.313 1.00 94.75 290 LEU A C 1
ATOM 2267 O O . LEU A 1 290 ? -20.670 16.171 19.895 1.00 94.75 290 LEU A O 1
ATOM 2271 N N . GLU A 1 291 ? -21.021 18.098 18.758 1.00 94.81 291 GLU A N 1
ATOM 2272 C CA . GLU A 1 291 ? -19.672 18.634 18.859 1.00 94.81 291 GLU A CA 1
ATOM 2273 C C . GLU A 1 291 ? -19.400 19.198 20.265 1.00 94.81 291 GLU A C 1
ATOM 2275 O O . GLU A 1 291 ? -20.303 19.620 20.996 1.00 94.81 291 GLU A O 1
ATOM 2280 N N . ARG A 1 292 ? -18.124 19.178 20.651 1.00 93.81 292 ARG A N 1
ATOM 2281 C CA . ARG A 1 292 ? -17.606 19.600 21.957 1.00 93.81 292 ARG A CA 1
ATOM 2282 C C . ARG A 1 292 ? -17.925 21.065 22.260 1.00 93.81 292 ARG A C 1
ATOM 2284 O O . ARG A 1 292 ? -18.240 21.380 23.401 1.00 93.81 292 ARG A O 1
ATOM 2291 N N . ASP A 1 293 ? -17.922 21.918 21.239 1.00 92.75 293 ASP A N 1
ATOM 2292 C CA . ASP A 1 293 ? -18.226 23.355 21.325 1.00 92.75 293 ASP A CA 1
ATOM 2293 C C . ASP A 1 293 ? -19.618 23.642 21.928 1.00 92.75 293 ASP A C 1
ATOM 2295 O O . ASP A 1 293 ? -19.839 24.666 22.575 1.00 92.75 293 ASP A O 1
ATOM 2299 N N . LYS A 1 294 ? -20.579 22.719 21.776 1.00 91.38 294 LYS A N 1
ATOM 2300 C CA . LYS A 1 294 ? -21.939 22.858 22.326 1.00 91.38 294 LYS A CA 1
ATOM 2301 C C . LYS A 1 294 ? -22.010 22.704 23.843 1.00 91.38 294 LYS A C 1
ATOM 2303 O O . LYS A 1 294 ? -23.074 22.967 24.414 1.00 91.38 294 LYS A O 1
ATOM 2308 N N . PHE A 1 295 ? -20.927 22.268 24.482 1.00 92.31 295 PHE A N 1
ATOM 2309 C CA . PHE A 1 295 ? -20.850 22.035 25.924 1.00 92.31 295 PHE A CA 1
ATOM 2310 C C . PHE A 1 295 ? -20.087 23.136 26.670 1.00 92.31 295 PHE A C 1
ATOM 2312 O O . PHE A 1 295 ? -20.233 23.229 27.884 1.00 92.31 295 PHE A O 1
ATOM 2319 N N . ASP A 1 296 ? -19.379 24.030 25.971 1.00 86.38 296 ASP A N 1
ATOM 2320 C CA . ASP A 1 296 ? -18.551 25.079 26.594 1.00 86.38 296 ASP A CA 1
ATOM 2321 C C . ASP A 1 296 ? -19.365 26.076 27.442 1.00 86.38 296 ASP A C 1
ATOM 2323 O O . ASP A 1 296 ? -18.885 26.580 28.453 1.00 86.38 296 ASP A O 1
ATOM 2327 N N . ASN A 1 297 ? -20.625 26.326 27.064 1.00 84.69 297 ASN A N 1
ATOM 2328 C CA . ASN A 1 297 ? -21.536 27.242 27.766 1.00 84.69 297 ASN A CA 1
ATOM 2329 C C . ASN A 1 297 ? -22.593 26.519 28.622 1.00 84.69 297 ASN A C 1
ATOM 2331 O O . ASN A 1 297 ? -23.579 27.133 29.037 1.00 84.69 297 ASN A O 1
ATOM 2335 N N . LYS A 1 298 ? -22.446 25.208 28.840 1.00 86.06 298 LYS A N 1
ATOM 2336 C CA . LYS A 1 298 ? -23.395 24.394 29.612 1.00 86.06 298 LYS A CA 1
ATOM 2337 C C . LYS A 1 298 ? -22.810 24.011 30.967 1.00 86.06 298 LYS A C 1
ATOM 2339 O O . LYS A 1 298 ? -21.609 24.070 31.192 1.00 86.06 298 LYS A O 1
ATOM 2344 N N . THR A 1 299 ? -23.684 23.600 31.881 1.00 88.31 299 THR A N 1
ATOM 2345 C CA . THR A 1 299 ? -23.291 23.138 33.220 1.00 88.31 299 THR A CA 1
ATOM 2346 C C . THR A 1 299 ? -22.547 21.802 33.196 1.00 88.31 299 THR A C 1
ATOM 2348 O O . THR A 1 299 ? -21.779 21.527 34.110 1.00 88.31 299 THR A O 1
ATOM 2351 N N . VAL A 1 300 ? -22.777 20.979 32.168 1.00 90.88 300 VAL A N 1
ATOM 2352 C CA . VAL A 1 300 ? -22.157 19.659 32.000 1.00 90.88 300 VAL A CA 1
ATOM 2353 C C . VAL A 1 300 ? -21.034 19.756 30.973 1.00 90.88 300 VAL A C 1
ATOM 2355 O O . VAL A 1 300 ? -21.257 20.199 29.845 1.00 90.88 300 VAL A O 1
ATOM 2358 N N . SER A 1 301 ? -19.837 19.316 31.363 1.00 93.75 301 SER A N 1
ATOM 2359 C CA . SER A 1 301 ? -18.675 19.246 30.470 1.00 93.75 301 SER A CA 1
ATOM 2360 C C . SER A 1 301 ? -18.816 18.126 29.434 1.00 93.75 301 SER A C 1
ATOM 2362 O O . SER A 1 301 ? -19.491 17.122 29.671 1.00 93.75 301 SER A O 1
ATOM 2364 N N . PHE A 1 302 ? -18.128 18.252 28.296 1.00 94.81 302 PHE A N 1
ATOM 2365 C CA . PHE A 1 302 ? -18.111 17.204 27.271 1.00 94.81 302 PHE A CA 1
ATOM 2366 C C . PHE A 1 302 ? -17.574 15.869 27.818 1.00 94.81 302 PHE A C 1
ATOM 2368 O O . PHE A 1 302 ? -18.095 14.801 27.504 1.00 94.81 302 PHE A O 1
ATOM 2375 N N . GLU A 1 303 ? -16.555 15.914 28.676 1.00 93.38 303 GLU A N 1
ATOM 2376 C CA . GLU A 1 303 ? -15.941 14.741 29.296 1.00 93.38 303 GLU A CA 1
ATOM 2377 C C . GLU A 1 303 ? -16.886 14.019 30.260 1.00 93.38 303 GLU A C 1
ATOM 2379 O O . GLU A 1 303 ? -16.847 12.790 30.341 1.00 93.38 303 GLU A O 1
ATOM 2384 N N . GLU A 1 304 ? -17.720 14.761 30.987 1.00 94.12 304 GLU A N 1
ATOM 2385 C CA . GLU A 1 304 ? -18.764 14.183 31.831 1.00 94.12 304 GLU A CA 1
ATOM 2386 C C . GLU A 1 304 ? -19.873 13.583 30.965 1.00 94.12 304 GLU A C 1
ATOM 2388 O O . GLU A 1 304 ? -20.183 12.402 31.115 1.00 94.12 304 GLU A O 1
ATOM 2393 N N . HIS A 1 305 ? -20.344 14.324 29.960 1.00 94.69 305 HIS A N 1
ATOM 2394 C CA . HIS A 1 305 ? -21.353 13.868 29.006 1.00 94.69 305 HIS A CA 1
ATOM 2395 C C . HIS A 1 305 ? -21.008 12.510 28.368 1.00 94.69 305 HIS A C 1
ATOM 2397 O O . HIS A 1 305 ? -21.845 11.613 28.348 1.00 94.69 305 HIS A O 1
ATOM 2403 N N . ILE A 1 306 ? -19.776 12.297 27.890 1.00 95.00 306 ILE A N 1
ATOM 2404 C CA . ILE A 1 306 ? -19.388 11.017 27.256 1.00 95.00 306 ILE A CA 1
ATOM 2405 C C . ILE A 1 306 ? -19.135 9.874 28.254 1.00 95.00 306 ILE A C 1
ATOM 2407 O O . ILE A 1 306 ? -19.129 8.707 27.859 1.00 95.00 306 ILE A O 1
ATOM 2411 N N . LYS A 1 307 ? -18.875 10.175 29.534 1.00 94.69 307 LYS A N 1
ATOM 2412 C CA . LYS A 1 307 ? -18.537 9.164 30.553 1.00 94.69 307 LYS A CA 1
ATOM 2413 C C . LYS A 1 307 ? -19.740 8.709 31.366 1.00 94.69 307 LYS A C 1
ATOM 2415 O O . LYS A 1 307 ? -19.797 7.521 31.688 1.00 94.69 307 LYS A O 1
ATOM 2420 N N . SER A 1 308 ? -20.650 9.618 31.712 1.00 92.94 308 SER A N 1
ATOM 2421 C CA . SER A 1 308 ? -21.819 9.338 32.552 1.00 92.94 308 SER A CA 1
ATOM 2422 C C . SER A 1 308 ? -23.104 9.246 31.728 1.00 92.94 308 SER A C 1
ATOM 2424 O O . SER A 1 308 ? -23.736 8.191 31.732 1.00 92.94 308 SER A O 1
ATOM 2426 N N . GLU A 1 309 ? -23.461 10.298 30.987 1.00 93.75 309 GLU A N 1
ATOM 2427 C CA . GLU A 1 309 ? -24.735 10.382 30.258 1.00 93.75 309 GLU A CA 1
ATOM 2428 C C . GLU A 1 309 ? -24.753 9.480 29.012 1.00 93.75 309 GLU A C 1
ATOM 2430 O O . GLU A 1 309 ? -25.590 8.590 28.877 1.00 93.75 309 GLU A O 1
ATOM 2435 N N . HIS A 1 310 ? -23.804 9.677 28.096 1.00 96.00 310 HIS A N 1
ATOM 2436 C CA . HIS A 1 310 ? -23.714 9.021 26.787 1.00 96.00 310 HIS A CA 1
ATOM 2437 C C . HIS A 1 310 ? -22.523 8.060 26.696 1.00 96.00 310 HIS A C 1
ATOM 2439 O O . HIS A 1 310 ? -21.769 8.037 25.720 1.00 96.00 310 HIS A O 1
ATOM 2445 N N . ASN A 1 311 ? -22.370 7.216 27.714 1.00 96.19 311 ASN A N 1
ATOM 2446 C CA . ASN A 1 311 ? -21.356 6.170 27.707 1.00 96.19 311 ASN A CA 1
ATOM 2447 C C . ASN A 1 311 ? -21.742 5.025 26.759 1.00 96.19 311 ASN A C 1
ATOM 2449 O O . ASN A 1 311 ? -22.718 4.317 27.004 1.00 96.19 311 ASN A O 1
ATOM 2453 N N . MET A 1 312 ? -20.938 4.786 25.719 1.00 94.62 312 MET A N 1
ATOM 2454 C CA . MET A 1 312 ? -21.202 3.741 24.715 1.00 94.62 312 MET A CA 1
ATOM 2455 C C . MET A 1 312 ? -21.406 2.335 25.308 1.00 94.62 312 MET A C 1
ATOM 2457 O O . MET A 1 312 ? -22.183 1.545 24.774 1.00 94.62 312 MET A O 1
ATOM 2461 N N . TRP A 1 313 ? -20.743 2.016 26.423 1.00 96.69 313 TRP A N 1
ATOM 2462 C CA . TRP A 1 313 ? -20.826 0.696 27.048 1.00 96.69 313 TRP A CA 1
ATOM 2463 C C . TRP A 1 313 ? -22.135 0.496 27.804 1.00 96.69 313 TRP A C 1
ATOM 2465 O O . TRP A 1 313 ? -22.665 -0.611 27.802 1.00 96.69 313 TRP A O 1
ATOM 2475 N N . HIS A 1 314 ? -22.700 1.556 28.388 1.00 96.88 314 HIS A N 1
ATOM 2476 C CA . HIS A 1 314 ? -23.994 1.473 29.069 1.00 96.88 314 HIS A CA 1
ATOM 2477 C C . HIS A 1 314 ? -25.120 1.101 28.097 1.00 96.88 314 HIS A C 1
ATOM 2479 O O . HIS A 1 314 ? -25.971 0.284 28.442 1.00 96.88 314 HIS A O 1
ATOM 2485 N N . TYR A 1 315 ? -25.074 1.603 26.857 1.00 95.06 315 TYR A N 1
ATOM 2486 C CA . TYR A 1 315 ? -26.005 1.189 25.800 1.00 95.06 315 TYR A CA 1
ATOM 2487 C C . TYR A 1 315 ? -25.877 -0.308 25.486 1.00 95.06 315 TYR A C 1
ATOM 2489 O O . TYR A 1 315 ? -26.884 -1.011 25.407 1.00 95.06 315 TYR A O 1
ATOM 2497 N N . LEU A 1 316 ? -24.648 -0.826 25.363 1.00 95.38 316 LEU A N 1
ATOM 2498 C CA . LEU A 1 316 ? -24.421 -2.255 25.132 1.00 95.38 316 LEU A CA 1
ATOM 2499 C C . LEU A 1 316 ? -24.928 -3.111 26.304 1.00 95.38 316 LEU A C 1
ATOM 2501 O O . LEU A 1 316 ? -25.598 -4.117 26.076 1.00 95.38 316 LEU A O 1
ATOM 2505 N N . TYR A 1 317 ? -24.646 -2.707 27.545 1.00 96.31 317 TYR A N 1
ATOM 2506 C CA . TYR A 1 317 ? -25.125 -3.407 28.741 1.00 96.31 317 TYR A CA 1
ATOM 2507 C C . TYR A 1 317 ? -26.648 -3.435 28.815 1.00 96.31 317 TYR A C 1
ATOM 2509 O O . TYR A 1 317 ? -27.214 -4.476 29.138 1.00 96.31 317 TYR A O 1
ATOM 2517 N N . PHE A 1 318 ? -27.316 -2.336 28.457 1.00 95.31 318 PHE A N 1
ATOM 2518 C CA . PHE A 1 318 ? -28.773 -2.276 28.432 1.00 95.31 318 PHE A CA 1
ATOM 2519 C C . PHE A 1 318 ? -29.377 -3.213 27.376 1.00 95.31 318 PHE A C 1
ATOM 2521 O O . PHE A 1 318 ? -30.321 -3.940 27.669 1.00 95.31 318 PHE A O 1
ATOM 2528 N N . ILE A 1 319 ? -28.796 -3.283 26.173 1.00 94.31 319 ILE A N 1
ATOM 2529 C CA . ILE A 1 319 ? -29.244 -4.231 25.136 1.00 94.31 319 ILE A CA 1
ATOM 2530 C C . ILE A 1 319 ? -29.085 -5.681 25.612 1.00 94.31 319 ILE A C 1
ATOM 2532 O O . ILE A 1 319 ? -29.971 -6.508 25.393 1.00 94.31 319 ILE A O 1
ATOM 2536 N N . VAL A 1 320 ? -27.966 -6.008 26.266 1.00 94.88 320 VAL A N 1
ATOM 2537 C CA . VAL A 1 320 ? -27.744 -7.347 26.837 1.00 94.88 320 VAL A CA 1
ATOM 2538 C C . VAL A 1 320 ? -28.745 -7.637 27.957 1.00 94.88 320 VAL A C 1
ATOM 2540 O O . VAL A 1 320 ? -29.306 -8.729 27.982 1.00 94.88 320 VAL A O 1
ATOM 2543 N N . LEU A 1 321 ? -29.020 -6.665 28.834 1.00 95.00 321 LEU A N 1
ATOM 2544 C CA . LEU A 1 321 ? -30.015 -6.785 29.901 1.00 95.00 321 LEU A CA 1
ATOM 2545 C C . LEU A 1 321 ? -31.395 -7.122 29.334 1.00 95.00 321 LEU A C 1
ATOM 2547 O O . LEU A 1 321 ? -31.989 -8.107 29.758 1.00 95.00 321 LEU A O 1
ATOM 2551 N N . VAL A 1 322 ? -31.874 -6.358 28.347 1.00 94.88 322 VAL A N 1
ATOM 2552 C CA . VAL A 1 322 ? -33.183 -6.596 27.716 1.00 94.88 322 VAL A CA 1
ATOM 2553 C C . VAL A 1 322 ? -33.245 -7.995 27.096 1.00 94.88 322 VAL A C 1
ATOM 2555 O O . VAL A 1 322 ? -34.251 -8.676 27.238 1.00 94.88 322 VAL A O 1
ATOM 2558 N N . LYS A 1 323 ? -32.162 -8.479 26.474 1.00 92.25 323 LYS A N 1
ATOM 2559 C CA . LYS A 1 323 ? -32.128 -9.826 25.876 1.00 92.25 323 LYS A CA 1
ATOM 2560 C C . LYS A 1 323 ? -32.131 -10.981 26.880 1.00 92.25 323 LYS A C 1
ATOM 2562 O O . LYS A 1 323 ? -32.517 -12.082 26.503 1.00 92.25 323 LYS A O 1
ATOM 2567 N N . VAL A 1 324 ? -31.634 -10.768 28.098 1.00 94.50 324 VAL A N 1
ATOM 2568 C CA . VAL A 1 324 ? -31.481 -11.828 29.113 1.00 94.50 324 VAL A CA 1
ATOM 2569 C C . VAL A 1 324 ? -32.613 -11.806 30.141 1.00 94.50 324 VAL A C 1
ATOM 2571 O O . VAL A 1 324 ? -32.966 -12.853 30.678 1.00 94.50 324 VAL A O 1
ATOM 2574 N N . LYS A 1 325 ? -33.170 -10.629 30.428 1.00 94.75 325 LYS A N 1
ATOM 2575 C CA . LYS A 1 325 ? -34.239 -10.435 31.409 1.00 94.75 325 LYS A CA 1
ATOM 2576 C C . LYS A 1 325 ? -35.571 -11.000 30.901 1.00 94.75 325 LYS A C 1
ATOM 2578 O O . LYS A 1 325 ? -35.859 -10.926 29.707 1.00 94.75 325 LYS A O 1
ATOM 2583 N N . ASP A 1 326 ? -36.376 -11.542 31.815 1.00 94.50 326 ASP A N 1
ATOM 2584 C CA . ASP A 1 326 ? -37.695 -12.090 31.494 1.00 94.50 326 ASP A CA 1
ATOM 2585 C C . ASP A 1 326 ? -38.633 -10.983 30.961 1.00 94.50 326 ASP A C 1
ATOM 2587 O O . ASP A 1 326 ? -38.737 -9.925 31.594 1.00 94.50 326 ASP A O 1
ATOM 2591 N N . PRO A 1 327 ? -39.338 -11.201 29.830 1.00 93.56 327 PRO A N 1
ATOM 2592 C CA . PRO A 1 327 ? -40.251 -10.210 29.261 1.00 93.56 327 PRO A CA 1
ATOM 2593 C C . PRO A 1 327 ? -41.367 -9.739 30.200 1.00 93.56 327 PRO A C 1
ATOM 2595 O O . PRO A 1 327 ? -41.880 -8.632 30.039 1.00 93.56 327 PRO A O 1
ATOM 2598 N N . THR A 1 328 ? -41.757 -10.558 31.179 1.00 94.06 328 THR A N 1
ATOM 2599 C CA . THR A 1 328 ? -42.789 -10.217 32.171 1.00 94.06 328 THR A CA 1
ATOM 2600 C C . THR A 1 328 ? -42.297 -9.241 33.240 1.00 94.06 328 THR A C 1
ATOM 2602 O O . THR A 1 328 ? -43.106 -8.545 33.851 1.00 94.06 328 THR A O 1
ATOM 2605 N N . GLU A 1 329 ? -40.980 -9.133 33.433 1.00 94.94 329 GLU A N 1
ATOM 2606 C CA . GLU A 1 329 ? -40.347 -8.234 34.405 1.00 94.94 329 GLU A CA 1
ATOM 2607 C C . GLU A 1 329 ? -39.902 -6.901 33.788 1.00 94.94 329 GLU A C 1
ATOM 2609 O O . GLU A 1 329 ? -39.265 -6.076 34.459 1.00 94.94 329 GLU A O 1
ATOM 2614 N N . TYR A 1 330 ? -40.179 -6.685 32.500 1.00 95.62 330 TYR A N 1
ATOM 2615 C CA . TYR A 1 330 ? -39.807 -5.449 31.831 1.00 95.62 330 TYR A CA 1
ATOM 2616 C C . TYR A 1 330 ? -40.494 -4.244 32.467 1.00 95.62 330 TYR A C 1
ATOM 2618 O O . TYR A 1 330 ? -41.706 -4.213 32.689 1.00 95.62 330 TYR A O 1
ATOM 2626 N N . THR A 1 331 ? -39.711 -3.197 32.708 1.00 95.56 331 THR A N 1
ATOM 2627 C CA . THR A 1 331 ? -40.275 -1.875 32.985 1.00 95.56 331 THR A CA 1
ATOM 2628 C C . THR A 1 331 ? -40.923 -1.305 31.718 1.00 95.56 331 THR A C 1
ATOM 2630 O O . THR A 1 331 ? -40.639 -1.750 30.605 1.00 95.56 331 THR A O 1
ATOM 2633 N N . GLY A 1 332 ? -41.790 -0.295 31.854 1.00 94.75 332 GLY A N 1
ATOM 2634 C CA . GLY A 1 332 ? -42.425 0.355 30.696 1.00 94.75 332 GLY A CA 1
ATOM 2635 C C . GLY A 1 332 ? -41.426 0.766 29.594 1.00 94.75 332 GLY A C 1
ATOM 2636 O O . GLY A 1 332 ? -41.622 0.384 28.439 1.00 94.75 332 GLY A O 1
ATOM 2637 N N . PRO A 1 333 ? -40.322 1.465 29.930 1.00 94.75 333 PRO A N 1
ATOM 2638 C CA . PRO A 1 333 ? -39.279 1.805 28.960 1.00 94.75 333 PRO A CA 1
ATOM 2639 C C . PRO A 1 333 ? -38.544 0.592 28.371 1.00 94.75 333 PRO A C 1
ATOM 2641 O O . PRO A 1 333 ? -38.255 0.584 27.177 1.00 94.75 333 PRO A O 1
ATOM 2644 N N . GLU A 1 334 ? -38.255 -0.440 29.170 1.00 95.75 334 GLU A N 1
ATOM 2645 C CA . GLU A 1 334 ? -37.618 -1.673 28.677 1.00 95.75 334 GLU A CA 1
ATOM 2646 C C . GLU A 1 334 ? -38.501 -2.386 27.652 1.00 95.75 334 GLU A C 1
ATOM 2648 O O . GLU A 1 334 ? -38.007 -2.789 26.603 1.00 95.75 334 GLU A O 1
ATOM 2653 N N . SER A 1 335 ? -39.808 -2.473 27.914 1.00 94.44 335 SER A N 1
ATOM 2654 C CA . SER A 1 335 ? -40.784 -3.066 26.995 1.00 94.44 335 SER A CA 1
ATOM 2655 C C . SER A 1 335 ? -40.854 -2.298 25.674 1.00 94.44 335 SER A C 1
ATOM 2657 O O . SER A 1 335 ? -40.827 -2.903 24.603 1.00 94.44 335 SER A O 1
ATOM 2659 N N . TYR A 1 336 ? -40.841 -0.962 25.730 1.00 95.44 336 TYR A N 1
ATOM 2660 C CA . TYR A 1 336 ? -40.788 -0.124 24.531 1.00 95.44 336 TYR A CA 1
ATOM 2661 C C . TYR A 1 336 ? -39.520 -0.372 23.703 1.00 95.44 336 TYR A C 1
ATOM 2663 O O . TYR A 1 336 ? -39.595 -0.549 22.490 1.00 95.44 336 TYR A O 1
ATOM 2671 N N . VAL A 1 337 ? -38.348 -0.427 24.343 1.00 95.12 337 VAL A N 1
ATOM 2672 C CA . VAL A 1 337 ? -37.088 -0.687 23.628 1.00 95.12 337 VAL A CA 1
ATOM 2673 C C . VAL A 1 337 ? -37.044 -2.113 23.080 1.00 95.12 337 VAL A C 1
ATOM 2675 O O . VAL A 1 337 ? -36.607 -2.308 21.949 1.00 95.12 337 VAL A O 1
ATOM 2678 N N . ALA A 1 338 ? -37.534 -3.104 23.828 1.00 94.12 338 ALA A N 1
ATOM 2679 C CA . ALA A 1 338 ? -37.627 -4.485 23.364 1.00 94.12 338 ALA A CA 1
ATOM 2680 C C . ALA A 1 338 ? -38.482 -4.598 22.091 1.00 94.12 338 ALA A C 1
ATOM 2682 O O . ALA A 1 338 ? -38.070 -5.265 21.145 1.00 94.12 338 ALA A O 1
ATOM 2683 N N . GLN A 1 339 ? -39.612 -3.885 22.033 1.00 92.69 339 GLN A N 1
ATOM 2684 C CA . GLN A 1 339 ? -40.473 -3.819 20.846 1.00 92.69 339 GLN A CA 1
ATOM 2685 C C . GLN A 1 339 ? -39.805 -3.157 19.633 1.00 92.69 339 GLN A C 1
ATOM 2687 O O . GLN A 1 339 ? -40.208 -3.438 18.515 1.00 92.69 339 GLN A O 1
ATOM 2692 N N . MET A 1 340 ? -38.809 -2.288 19.835 1.00 93.25 340 MET A N 1
ATOM 2693 C CA . MET A 1 340 ? -38.076 -1.614 18.751 1.00 93.25 340 MET A CA 1
ATOM 2694 C C . MET A 1 340 ? -36.856 -2.403 18.250 1.00 93.25 340 MET A C 1
ATOM 2696 O O . MET A 1 340 ? -36.309 -2.084 17.196 1.00 93.25 340 MET A O 1
ATOM 2700 N N . ILE A 1 341 ? -36.375 -3.379 19.029 1.00 89.81 341 ILE A N 1
ATOM 2701 C CA . ILE A 1 341 ? -35.242 -4.246 18.658 1.00 89.81 341 ILE A CA 1
ATOM 2702 C C . ILE A 1 341 ? -35.708 -5.438 17.808 1.00 89.81 341 ILE A C 1
ATOM 2704 O O . ILE A 1 341 ? -34.925 -5.938 16.995 1.00 89.81 341 ILE A O 1
ATOM 2708 N N . VAL A 1 342 ? -36.935 -5.911 18.048 1.00 73.81 342 VAL A N 1
ATOM 2709 C CA . VAL A 1 342 ? -37.616 -6.978 17.291 1.00 73.81 342 VAL A CA 1
ATOM 2710 C C . VAL A 1 342 ? -38.189 -6.402 16.005 1.00 73.81 342 VAL A C 1
ATOM 2712 O O . VAL A 1 342 ? -38.027 -7.075 14.962 1.00 73.81 342 VAL A O 1
#

Secondary structure (DSSP, 8-state):
--S-S-HHHHHHHHHHHHHHHHHHHH-HHHHHHHHHHHHHHHHHHHHHHHHHHHTGGGG-HHHHHT-HHHHHHHHHHHHHHHHHHT-GGGHHHHTTHHHHH-HHHHHHHHHHHHTHHHHHHHHHHHHHHHHHHHHHHHHHSGGG-EEE------------------------------------------------SEEE--SSHHHHHHHIIIIIHHSSS-GGGTSPPPPTT-TTHHHHHHHHHHHIIIIIIIIIHHHHHHHHHHHHHHHHHHHHHHHHHHHB-TTT--BGGGGTTSSS-HHHIIIIIS-HHHHHHHHHHHHHS-GGG--HHHHHHHHHH-

Radius of gyration: 36.49 Å; chains: 1; bounding box: 104×82×80 Å

Foldseek 3Di:
DLPPDPPVVSPVVVVVVVLVVCCVPVNDVVSQLVVLVVVLVVLVVVLVVVCVVVVVVVVDDVSQVPDPVSVVSVVLSVLSVCCNPPHVVSVVVVVCVVCVVDVVNVLLVCLCVVVVVVLVVLVVVLLVVLLVLLVVCLPPVQVQQKAQADDDPPPPPPPDDDDDDDDDDDDDDDDDDDDDDDDDDDPPPPPPPVPGSMDRQNPDSVSSSVCQVVVQQPVLQGPLVRTDDDDPPDPCNVVSVVSSVCRNCPNHVPSVVVSVVSSVVSSVVSVVVVVVVVCCVVQAAPAPRDGQVVPPPDPDHPVRCCVPVVPPVVVVVLVVCLVVDDQVPDDPVSVVVNVVVD

InterPro domains:
  IPR005821 Ion transport domain [PF00520] (33-274)
  IPR015925 Ryanodine/Inositol 1,4,5-trisphosphate receptor [PTHR45816] (2-341)

Organism: Callipepla squamata (NCBI:txid9009)